Protein 4EQF (pdb70)

GO terms:
  GO:0005515 protein binding (F, IPI)
  GO:0005737 cytoplasm (C, IDA)
  GO:0030425 dendrite (C, IDA)
  GO:0042391 regulation of membrane potential (P, IDA)
  GO:0045185 maintenance of protein location (P, IDA)
  GO:0042391 regulation of membrane potential (P, IGI)

Nearest PDB structures (foldseek):
  4eqf-assembly1_A  TM=1.004E+00  e=1.499E-34  Mus musculus
  1fch-assembly2_B  TM=9.700E-01  e=3.484E-22  Homo sapiens
  3r9a-assembly1_D  TM=9.536E-01  e=4.455E-22  Homo sapiens
  4kyo-assembly1_B  TM=9.656E-01  e=7.906E-22  Homo sapiens
  4kyo-assembly1_D  TM=9.684E-01  e=1.241E-21  Homo sapiens

InterPro domains:
  IPR011990 Tetratricopeptide-like helical domain superfamily [G3DSA:1.25.40.10] (255-567)
  IPR011990 Tetratricopeptide-like helical domain superfamily [SSF48452] (251-565)
  IPR019734 Tetratricopeptide repeat [PF13181] (301-334)
  IPR019734 Tetratricopeptide repeat [PF13181] (484-515)
  IPR019734 Tetratricopeptide repeat [PS50005] (301-334)
  IPR019734 Tetratricopeptide repeat [PS50005] (415-448)
  IPR019734 Tetratricopeptide repeat [PS50005] (449-482)
  IPR019734 Tetratricopeptide repeat [SM00028] (301-334)
  IPR019734 Tetratricopeptide repeat [SM00028] (335-368)
  IPR019734 Tetratricopeptide repeat [SM00028] (415-448)
  IPR019734 Tetratricopeptide repeat [SM00028] (449-482)
  IPR019734 Tetratricopeptide repeat [SM00028] (483-516)
  IPR024111 PEX5/PEX5L [PTHR10130] (7-563)

CATH classification: 1.25.40.10

Foldseek 3Di:
DADADPPLVCLVPVVLQVVLVVVVQVQQLVSSLSSLSSVCNVPVLDLVSLLVNLQSCVLLVNLVNSQVSLVVSCVNVVLDQSSLLSNLVSCVVVPNQVNSLVSLVVSLCSDPLNVVAVDCSLVVSLVRLVVSQVVPPPDGDLSSLRSNLSSCVSVPNLVSSLVSLVNSCVVVVQPLVSLQVNLLSCVVVVNQVSSLVSLVSSCVRNVSGLSSLQSNLSSCVSVLNQVSSLLSLLVNVVSSVCDCVSLVSNLVSCVSVVPVVVNVCSVVPPRVPVCDPPVHD/DDDDDD

Sequence (287 aa):
GYYFHTENPFKDWPGAFEEGLKRLKEGDLPVTILFMEAAILQDPGDAEAWQFLGITQAENENEQAAIVALQRCLELQPNNLKALMALAVSYTNTSHQQDACEALKNWIKQNPKYKYLDSSVLEGVKELYLEAAHQNGDMIDPDLQTGLGVLFHLSGEFNRAIDAFNAALTVRPEDYSLWNRLGATLANGDRSEEAVEAYTRALEIQPGFIRSRYNLGISCINLGAYREAVSNFLTALSLQRKSGNIWAALRIALSLMDQPELFQAANLGDLDVLLRAFNLDRLSSNL

Radius of gyration: 19.17 Å; Cα contacts (8 Å, |Δi|>4): 438; chains: 2; bounding box: 57×48×38 Å

Structure (mmCIF, N/CA/C/O backbone):
data_4EQF
#
_entry.id   4EQF
#
_cell.length_a   72.320
_cell.length_b   72.320
_cell.length_c   146.740
_cell.angle_alpha   90.00
_cell.angle_beta   90.00
_cell.angle_gamma   90.00
#
_symmetry.space_group_name_H-M   'P 41 21 2'
#
loop_
_entity.id
_entity.type
_entity.pdbx_description
1 polymer 'PEX5-related protein'
2 polymer 'Potassium/sodium hyperpolarization-activated cyclic nucleotide-gated channel 2'
#
loop_
_atom_site.group_PDB
_atom_site.id
_atom_site.type_symbol
_atom_site.label_atom_id
_atom_site.label_alt_id
_atom_site.label_comp_id
_atom_site.label_asym_id
_atom_site.label_entity_id
_atom_site.label_seq_id
_atom_site.pdbx_PDB_ins_code
_atom_site.Cartn_x
_atom_site.Cartn_y
_atom_site.Cartn_z
_atom_site.occupancy
_atom_site.B_iso_or_equiv
_atom_site.auth_seq_id
_atom_site.auth_comp_id
_atom_site.auth_asym_id
_atom_site.auth_atom_id
_atom_site.pdbx_PDB_model_num
ATOM 1 N N . GLY A 1 53 ? -20.812 33.999 -8.066 1.00 143.68 7 GLY A N 1
ATOM 2 C CA . GLY A 1 53 ? -20.465 35.125 -7.215 1.00 142.49 7 GLY A CA 1
ATOM 3 C C . GLY A 1 53 ? -21.149 35.031 -5.864 1.00 140.84 7 GLY A C 1
ATOM 4 O O . GLY A 1 53 ? -22.288 34.563 -5.776 1.00 141.64 7 GLY A O 1
ATOM 5 N N . TYR A 1 54 ? -20.462 35.474 -4.812 1.00 138.23 8 TYR A N 1
ATOM 6 C CA . TYR A 1 54 ? -20.992 35.363 -3.450 1.00 136.03 8 TYR A CA 1
ATOM 7 C C . TYR A 1 54 ? -21.777 36.602 -3.032 1.00 136.18 8 TYR A C 1
ATOM 8 O O . TYR A 1 54 ? -21.330 37.728 -3.248 1.00 135.48 8 TYR A O 1
ATOM 17 N N . TYR A 1 55 ? -22.941 36.380 -2.423 1.00 136.83 9 TYR A N 1
ATOM 18 C CA . TYR A 1 55 ? -23.747 37.461 -1.872 1.00 137.94 9 TYR A CA 1
ATOM 19 C C . TYR A 1 55 ? -23.295 37.731 -0.444 1.00 133.62 9 TYR A C 1
ATOM 20 O O . TYR A 1 55 ? -23.459 36.892 0.440 1.00 132.18 9 TYR A O 1
ATOM 29 N N . PHE A 1 56 ? -22.748 38.916 -0.217 1.00 133.37 10 PHE A N 1
ATOM 30 C CA . PHE A 1 56 ? -22.258 39.293 1.100 1.00 133.31 10 PHE A CA 1
ATOM 31 C C . PHE A 1 56 ? -23.314 40.053 1.869 1.00 133.97 10 PHE A C 1
ATOM 32 O O . PHE A 1 56 ? -24.060 40.836 1.288 1.00 138.51 10 PHE A O 1
ATOM 40 N N . HIS A 1 57 ? -23.376 39.843 3.177 1.00 130.90 11 HIS A N 1
ATOM 41 C CA . HIS A 1 57 ? -24.250 40.671 3.986 1.00 131.05 11 HIS A CA 1
ATOM 42 C C . HIS A 1 57 ? -23.777 42.104 3.835 1.00 132.98 11 HIS A C 1
ATOM 43 O O . HIS A 1 57 ? -22.626 42.422 4.115 1.00 132.97 11 HIS A O 1
ATOM 50 N N . THR A 1 58 ? -24.672 42.970 3.385 1.00 135.85 12 THR A N 1
ATOM 51 C CA . THR A 1 58 ? -24.300 44.343 3.105 1.00 138.52 12 THR A CA 1
ATOM 52 C C . THR A 1 58 ? -24.347 45.142 4.400 1.00 137.37 12 THR A C 1
ATOM 53 O O . THR A 1 58 ? -25.203 44.901 5.253 1.00 136.95 12 THR A O 1
ATOM 57 N N . GLU A 1 59 ? -23.413 46.076 4.554 1.00 135.79 13 GLU A N 1
ATOM 58 C CA . GLU A 1 59 ? -23.236 46.759 5.831 1.00 132.54 13 GLU A CA 1
ATOM 59 C C . GLU A 1 59 ? -22.975 45.737 6.954 1.00 125.10 13 GLU A C 1
ATOM 60 O O . GLU A 1 59 ? -23.836 45.486 7.802 1.00 125.00 13 GLU A O 1
ATOM 66 N N . ASN A 1 60 ? -21.791 45.132 6.934 1.00 116.30 14 ASN A N 1
ATOM 67 C CA . ASN A 1 60 ? -21.405 44.169 7.953 1.00 110.26 14 ASN A CA 1
ATOM 68 C C . ASN A 1 60 ? -20.897 44.877 9.206 1.00 109.29 14 ASN A C 1
ATOM 69 O O . ASN A 1 60 ? -19.854 45.530 9.169 1.00 108.42 14 ASN A O 1
ATOM 74 N N . PRO A 1 61 ? -21.630 44.737 10.326 1.00 107.69 15 PRO A N 1
ATOM 75 C CA . PRO A 1 61 ? -21.340 45.476 11.563 1.00 104.77 15 PRO A CA 1
ATOM 76 C C . PRO A 1 61 ? -19.917 45.224 12.025 1.00 101.12 15 PRO A C 1
ATOM 77 O O . PRO A 1 61 ? -19.310 46.059 12.694 1.00 102.94 15 PRO A O 1
ATOM 81 N N . PHE A 1 62 ? -19.414 44.046 11.683 1.00 97.19 16 PHE A N 1
ATOM 82 C CA . PHE A 1 62 ? -18.108 43.576 12.119 1.00 98.84 16 PHE A CA 1
ATOM 83 C C . PHE A 1 62 ? -17.000 43.787 11.103 1.00 101.03 16 PHE A C 1
ATOM 84 O O . PHE A 1 62 ? -15.897 43.258 11.265 1.00 98.42 16 PHE A O 1
ATOM 92 N N . LYS A 1 63 ? -17.310 44.508 10.030 1.00 104.68 17 LYS A N 1
ATOM 93 C CA . LYS A 1 63 ? -16.332 44.749 8.967 1.00 106.32 17 LYS A CA 1
ATOM 94 C C . LYS A 1 63 ? -14.982 45.295 9.450 1.00 105.97 17 LYS A C 1
ATOM 95 O O . LYS A 1 63 ? -13.935 44.982 8.875 1.00 106.00 17 LYS A O 1
ATOM 101 N N . ASP A 1 64 ? -15.007 46.138 10.476 1.00 105.24 18 ASP A N 1
ATOM 102 C CA . ASP A 1 64 ? -13.769 46.693 11.019 1.00 103.79 18 ASP A CA 1
ATOM 103 C C . ASP A 1 64 ? -13.281 46.015 12.294 1.00 107.00 18 ASP A C 1
ATOM 104 O O . ASP A 1 64 ? -12.257 46.395 12.861 1.00 110.44 18 ASP A O 1
ATOM 109 N N . TRP A 1 65 ? -14.017 45.004 12.737 1.00 105.76 19 TRP A N 1
ATOM 110 C CA . TRP A 1 65 ? -13.634 44.250 13.921 1.00 102.00 19 TRP A CA 1
ATOM 111 C C . TRP A 1 65 ? -12.255 43.663 13.688 1.00 102.34 19 TRP A C 1
ATOM 112 O O . TRP A 1 65 ? -12.037 42.943 12.718 1.00 101.96 19 TRP A O 1
ATOM 123 N N . PRO A 1 66 ? -11.306 44.005 14.563 1.00 103.82 20 PRO A N 1
ATOM 124 C CA . PRO A 1 66 ? -9.907 43.621 14.346 1.00 106.12 20 PRO A CA 1
ATOM 125 C C . PRO A 1 66 ? -9.642 42.102 14.287 1.00 105.65 20 PRO A C 1
ATOM 126 O O . PRO A 1 66 ? -8.996 41.637 13.345 1.00 106.52 20 PRO A O 1
ATOM 130 N N . GLY A 1 67 ? -10.149 41.340 15.249 1.00 103.19 21 GLY A N 1
ATOM 131 C CA . GLY A 1 67 ? -9.791 39.936 15.339 1.00 104.69 21 GLY A CA 1
ATOM 132 C C . GLY A 1 67 ? -10.705 39.042 14.527 1.00 105.10 21 GLY A C 1
ATOM 133 O O . GLY A 1 67 ? -10.819 37.850 14.801 1.00 104.75 21 GLY A O 1
ATOM 134 N N . ALA A 1 68 ? -11.336 39.615 13.507 1.00 105.37 22 ALA A N 1
ATOM 135 C CA . ALA A 1 68 ? -12.574 39.063 12.969 1.00 102.86 22 ALA A CA 1
ATOM 136 C C . ALA A 1 68 ? -12.521 37.550 12.781 1.00 107.74 22 ALA A C 1
ATOM 137 O O . ALA A 1 68 ? -13.400 36.838 13.264 1.00 111.45 22 ALA A O 1
ATOM 139 N N . PHE A 1 69 ? -11.497 37.046 12.106 1.00 105.58 23 PHE A N 1
ATOM 140 C CA . PHE A 1 69 ? -11.410 35.609 11.905 1.00 103.15 23 PHE A CA 1
ATOM 141 C C . PHE A 1 69 ? -11.380 34.875 13.259 1.00 104.77 23 PHE A C 1
ATOM 142 O O . PHE A 1 69 ? -12.284 34.105 13.588 1.00 107.64 23 PHE A O 1
ATOM 150 N N . GLU A 1 70 ? -10.376 35.164 14.072 1.00 105.44 24 GLU A N 1
ATOM 151 C CA . GLU A 1 70 ? -10.267 34.547 15.384 1.00 108.67 24 GLU A CA 1
ATOM 152 C C . GLU A 1 70 ? -11.610 34.600 16.137 1.00 104.97 24 GLU A C 1
ATOM 153 O O . GLU A 1 70 ? -12.089 33.595 16.702 1.00 106.21 24 GLU A O 1
ATOM 159 N N . GLU A 1 71 ? -12.233 35.772 16.134 1.00 101.42 25 GLU A N 1
ATOM 160 C CA . GLU A 1 71 ? -13.461 35.959 16.894 1.00 100.36 25 GLU A CA 1
ATOM 161 C C . GLU A 1 71 ? -14.569 35.045 16.361 1.00 100.14 25 GLU A C 1
ATOM 162 O O . GLU A 1 71 ? -15.300 34.412 17.125 1.00 99.94 25 GLU A O 1
ATOM 168 N N . GLY A 1 72 ? -14.677 34.975 15.040 1.00 98.52 26 GLY A N 1
ATOM 169 C CA . GLY A 1 72 ? -15.630 34.095 14.402 1.00 97.54 26 GLY A CA 1
ATOM 170 C C . GLY A 1 72 ? -15.417 32.685 14.898 1.00 100.24 26 GLY A C 1
ATOM 171 O O . GLY A 1 72 ? -16.373 31.973 15.165 1.00 104.08 26 GLY A O 1
ATOM 172 N N . LEU A 1 73 ? -14.160 32.272 15.023 1.00 98.14 27 LEU A N 1
ATOM 173 C CA . LEU A 1 73 ? -13.868 30.940 15.561 1.00 97.18 27 LEU A CA 1
ATOM 174 C C . LEU A 1 73 ? -14.425 30.769 16.963 1.00 97.31 27 LEU A C 1
ATOM 175 O O . LEU A 1 73 ? -14.986 29.727 17.302 1.00 93.00 27 LEU A O 1
ATOM 180 N N . LYS A 1 74 ? -14.234 31.787 17.793 1.00 101.80 28 LYS A N 1
ATOM 181 C CA . LYS A 1 74 ? -14.813 31.739 19.132 1.00 105.16 28 LYS A CA 1
ATOM 182 C C . LYS A 1 74 ? -16.326 31.537 19.085 1.00 100.63 28 LYS A C 1
ATOM 183 O O . LYS A 1 74 ? -16.885 30.708 19.808 1.00 99.79 28 LYS A O 1
ATOM 189 N N . ARG A 1 75 ? -16.986 32.335 18.257 1.00 98.20 29 ARG A N 1
ATOM 190 C CA . ARG A 1 75 ? -18.433 32.362 18.252 1.00 100.55 29 ARG A CA 1
ATOM 191 C C . ARG A 1 75 ? -18.866 31.003 17.797 1.00 99.11 29 ARG A C 1
ATOM 192 O O . ARG A 1 75 ? -19.737 30.370 18.391 1.00 102.10 29 ARG A O 1
ATOM 200 N N . LEU A 1 76 ? -18.229 30.553 16.729 1.00 95.23 30 LEU A N 1
ATOM 201 C CA . LEU A 1 76 ? -18.523 29.259 16.150 1.00 92.99 30 LEU A CA 1
ATOM 202 C C . LEU A 1 76 ? -18.472 28.197 17.236 1.00 96.15 30 LEU A C 1
ATOM 203 O O . LEU A 1 76 ? -19.468 27.526 17.482 1.00 97.28 30 LEU A O 1
ATOM 208 N N . LYS A 1 77 ? -17.330 28.094 17.917 1.00 98.77 31 LYS A N 1
ATOM 209 C CA . LYS A 1 77 ? -17.172 27.176 19.039 1.00 99.88 31 LYS A CA 1
ATOM 210 C C . LYS A 1 77 ? -18.310 27.310 20.048 1.00 105.85 31 LYS A C 1
ATOM 211 O O . LYS A 1 77 ? -18.731 26.324 20.659 1.00 108.12 31 LYS A O 1
ATOM 217 N N . GLU A 1 78 ? -18.810 28.527 20.227 1.00 109.22 32 GLU A N 1
ATOM 218 C CA . GLU A 1 78 ? -19.879 28.747 21.195 1.00 114.01 32 GLU A CA 1
ATOM 219 C C . GLU A 1 78 ? -21.269 28.545 20.579 1.00 112.72 32 GLU A C 1
ATOM 220 O O . GLU A 1 78 ? -22.287 28.684 21.249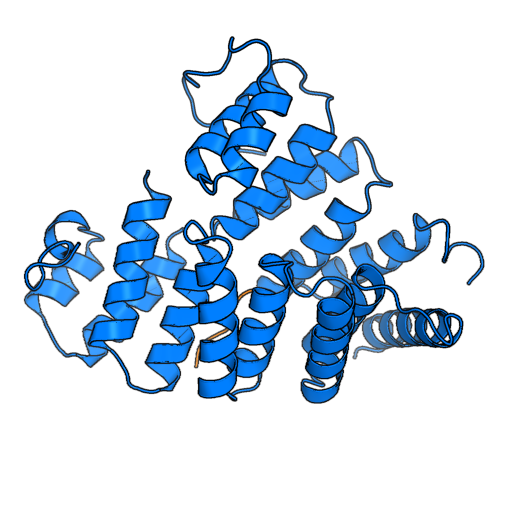 1.00 114.97 32 GLU A O 1
ATOM 226 N N . GLY A 1 79 ? -21.310 28.213 19.298 1.00 109.85 33 GLY A N 1
ATOM 227 C CA . GLY A 1 79 ? -22.540 27.720 18.714 1.00 112.13 33 GLY A CA 1
ATOM 228 C C . GLY A 1 79 ? -23.439 28.733 18.046 1.00 116.46 33 GLY A C 1
ATOM 229 O O . GLY A 1 79 ? -24.573 28.409 17.701 1.00 120.25 33 GLY A O 1
ATOM 230 N N . ASP A 1 80 ? -22.946 29.951 17.842 1.00 116.48 34 ASP A N 1
ATOM 231 C CA . ASP A 1 80 ? -23.720 30.930 17.094 1.00 112.94 34 ASP A CA 1
ATOM 232 C C . ASP A 1 80 ? -23.197 30.970 15.673 1.00 106.24 34 ASP A C 1
ATOM 233 O O . ASP A 1 80 ? -22.135 31.516 15.397 1.00 105.51 34 ASP A O 1
ATOM 238 N N . LEU A 1 81 ? -23.968 30.375 14.778 1.00 85.63 35 LEU A N 1
ATOM 239 C CA . LEU A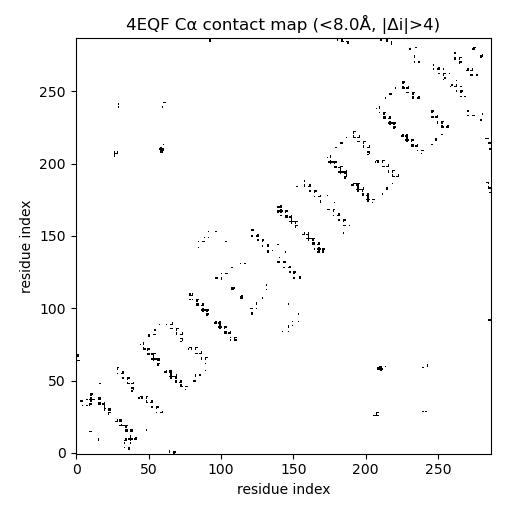 1 81 ? -23.641 30.330 13.361 1.00 88.16 35 LEU A CA 1
ATOM 240 C C . LEU A 1 81 ? -23.810 31.627 12.571 1.00 90.60 35 LEU A C 1
ATOM 241 O O . LEU A 1 81 ? -22.988 31.952 11.730 1.00 92.52 35 LEU A O 1
ATOM 246 N N . PRO A 1 82 ? -24.910 32.345 12.793 1.00 93.61 36 PRO A N 1
ATOM 247 C CA . PRO A 1 82 ? -25.120 33.588 12.039 1.00 97.00 36 PRO A CA 1
ATOM 248 C C . PRO A 1 82 ? -24.014 34.601 12.291 1.00 98.39 36 PRO A C 1
ATOM 249 O O . PRO A 1 82 ? -23.449 35.166 11.353 1.00 101.80 36 PRO A O 1
ATOM 253 N N . VAL A 1 83 ? -23.692 34.804 13.561 1.00 94.64 37 VAL A N 1
ATOM 254 C CA . VAL A 1 83 ? -22.643 35.729 13.924 1.00 94.22 37 VAL A CA 1
ATOM 255 C C . VAL A 1 83 ? -21.322 35.182 13.425 1.00 94.32 37 VAL A C 1
ATOM 256 O O . VAL A 1 83 ? -20.456 35.929 12.971 1.00 98.16 37 VAL A O 1
ATOM 260 N N . THR A 1 84 ? -21.161 33.870 13.508 1.00 89.05 38 THR A N 1
ATOM 261 C CA . THR A 1 84 ? -19.948 33.264 13.002 1.00 89.85 38 THR A CA 1
ATOM 262 C C . THR A 1 84 ? -19.752 33.675 11.550 1.00 88.24 38 THR A C 1
ATOM 263 O O . THR A 1 84 ? -18.663 34.073 11.145 1.00 92.32 38 THR A O 1
ATOM 267 N N . ILE A 1 85 ? -20.824 33.595 10.775 1.00 82.09 39 ILE A N 1
ATOM 268 C CA . ILE A 1 85 ? -20.782 33.930 9.357 1.00 81.07 39 ILE A CA 1
ATOM 269 C C . ILE A 1 85 ? -20.482 35.409 9.157 1.00 83.47 39 ILE A C 1
ATOM 270 O O . ILE A 1 85 ? -19.752 35.801 8.252 1.00 82.85 39 ILE A O 1
ATOM 275 N N . LEU A 1 86 ? -21.053 36.239 10.010 1.00 85.81 40 LEU A N 1
ATOM 276 C CA . LEU A 1 86 ? -20.790 37.656 9.902 1.00 91.02 40 LEU A CA 1
ATOM 277 C C . LEU A 1 86 ? -19.309 37.932 10.100 1.00 94.46 40 LEU A C 1
ATOM 278 O O . LEU A 1 86 ? -18.706 38.699 9.353 1.00 97.74 40 LEU A O 1
ATOM 283 N N . PHE A 1 87 ? -18.720 37.278 11.095 1.00 93.46 41 PHE A N 1
ATOM 284 C CA . PHE A 1 87 ? -17.309 37.467 11.397 1.00 92.62 41 PHE A CA 1
ATOM 285 C C . PHE A 1 87 ? -16.435 36.888 10.301 1.00 85.27 41 PHE A C 1
ATOM 286 O O . PHE A 1 87 ? -15.358 37.398 10.013 1.00 82.99 41 PHE A O 1
ATOM 294 N N . MET A 1 88 ? -16.900 35.817 9.681 1.00 83.10 42 MET A N 1
ATOM 295 C CA . MET A 1 88 ? -16.131 35.208 8.611 1.00 85.96 42 MET A CA 1
ATOM 296 C C . MET A 1 88 ? -16.117 36.131 7.413 1.00 92.95 42 MET A C 1
ATOM 297 O O . MET A 1 88 ? -15.065 36.473 6.881 1.00 96.87 42 MET A O 1
ATOM 302 N N . GLU A 1 89 ? -17.301 36.556 7.011 1.00 93.33 43 GLU A N 1
ATOM 303 C CA . GLU A 1 89 ? -17.431 37.478 5.914 1.00 93.51 43 GLU A CA 1
ATOM 304 C C . GLU A 1 89 ? -16.576 38.708 6.177 1.00 92.58 43 GLU A C 1
ATOM 305 O O . GLU A 1 89 ? -15.798 39.124 5.318 1.00 94.25 43 GLU A O 1
ATOM 311 N N . ALA A 1 90 ? -16.692 39.277 7.371 1.00 92.54 44 ALA A N 1
ATOM 312 C CA . ALA A 1 90 ? -15.859 40.428 7.717 1.00 98.27 44 ALA A CA 1
ATOM 313 C C . ALA A 1 90 ? -14.391 40.077 7.492 1.00 100.94 44 ALA A C 1
ATOM 314 O O . ALA A 1 90 ? -13.650 40.838 6.878 1.00 104.16 44 ALA A O 1
ATOM 316 N N . ALA A 1 91 ? -13.982 38.909 7.974 1.00 96.50 45 ALA A N 1
ATOM 317 C CA . ALA A 1 91 ? -12.627 38.428 7.751 1.00 93.71 45 ALA A CA 1
ATOM 318 C C . ALA A 1 91 ? -12.240 38.565 6.287 1.00 91.87 45 ALA A C 1
ATOM 319 O O . ALA A 1 91 ? -11.331 39.310 5.941 1.00 89.02 45 ALA A O 1
ATOM 321 N N . ILE A 1 92 ? -12.950 37.834 5.433 1.00 94.52 46 ILE A N 1
ATOM 322 C CA . ILE A 1 92 ? -12.711 37.863 3.991 1.00 99.28 46 ILE A CA 1
ATOM 323 C C . ILE A 1 92 ? -12.578 39.292 3.487 1.00 106.41 46 ILE A C 1
ATOM 324 O O . ILE A 1 92 ? -11.754 39.588 2.627 1.00 111.42 46 ILE A O 1
ATOM 329 N N . LEU A 1 93 ? -13.401 40.181 4.021 1.00 106.27 47 LEU A N 1
ATOM 330 C CA . LEU A 1 93 ? -13.296 41.578 3.645 1.00 111.87 47 LEU A CA 1
ATOM 331 C C . LEU A 1 93 ? -11.919 42.127 4.002 1.00 120.00 47 LEU A C 1
ATOM 332 O O . LEU A 1 93 ? -11.177 42.590 3.136 1.00 125.28 47 LEU A O 1
ATOM 337 N N . GLN A 1 94 ? -11.576 42.053 5.281 1.00 120.98 48 GLN A N 1
ATOM 338 C CA . GLN A 1 94 ? -10.288 42.535 5.751 1.00 123.67 48 GLN A CA 1
ATOM 339 C C . GLN A 1 94 ? -9.165 41.903 4.941 1.00 124.43 48 GLN A C 1
ATOM 340 O O . GLN A 1 94 ? -8.202 42.566 4.574 1.00 130.38 48 GLN A O 1
ATOM 346 N N . ASP A 1 95 ? -9.293 40.620 4.650 1.00 122.25 49 ASP A N 1
ATOM 347 C CA . ASP A 1 95 ? -8.290 39.949 3.841 1.00 127.21 49 ASP A CA 1
ATOM 348 C C . ASP A 1 95 ? -8.970 39.078 2.806 1.00 123.52 49 ASP A C 1
ATOM 349 O O . ASP A 1 95 ? -9.198 37.890 3.037 1.00 120.01 49 ASP A O 1
ATOM 354 N N . PRO A 1 96 ? -9.308 39.677 1.660 1.00 123.73 50 PRO A N 1
ATOM 355 C CA . PRO A 1 96 ? -9.985 38.967 0.574 1.00 123.38 50 PRO A CA 1
ATOM 356 C C . PRO A 1 96 ? -9.305 37.640 0.268 1.00 124.82 50 PRO A C 1
ATOM 357 O O . PRO A 1 96 ? -9.973 36.621 0.089 1.00 121.35 50 PRO A O 1
ATOM 361 N N . GLY A 1 97 ? -7.978 37.657 0.240 1.00 129.51 51 GLY A N 1
ATOM 362 C CA . GLY A 1 97 ? -7.212 36.495 -0.153 1.00 130.56 51 GLY A CA 1
ATOM 363 C C . GLY A 1 97 ? -6.994 35.472 0.940 1.00 126.92 51 GLY A C 1
ATOM 364 O O . GLY A 1 97 ? -6.318 34.472 0.719 1.00 126.28 51 GLY A O 1
ATOM 365 N N . ASP A 1 98 ? -7.562 35.701 2.118 1.00 126.12 52 ASP A N 1
ATOM 366 C CA . ASP A 1 98 ? -7.375 34.752 3.206 1.00 127.56 52 ASP A CA 1
ATOM 367 C C . ASP A 1 98 ? -8.305 33.556 3.022 1.00 123.68 52 ASP A C 1
ATOM 368 O O . ASP A 1 98 ? -9.523 33.691 3.110 1.00 122.70 52 ASP A O 1
ATOM 373 N N . ALA A 1 99 ? -7.721 32.378 2.811 1.00 121.56 53 ALA A N 1
ATOM 374 C CA . ALA A 1 99 ? -8.488 31.200 2.399 1.00 116.85 53 ALA A CA 1
ATOM 375 C C . ALA A 1 99 ? -9.189 30.488 3.547 1.00 112.71 53 ALA A C 1
ATOM 376 O O . ALA A 1 99 ? -10.263 29.933 3.377 1.00 111.58 53 ALA A O 1
ATOM 378 N N . GLU A 1 100 ? -8.571 30.474 4.714 1.00 112.43 54 GLU A N 1
ATOM 379 C CA . GLU A 1 100 ? -9.181 29.789 5.831 1.00 109.85 54 GLU A CA 1
ATOM 380 C C . GLU A 1 100 ? -10.542 30.405 6.106 1.00 109.76 54 GLU A C 1
ATOM 381 O O . GLU A 1 100 ? -11.526 29.702 6.348 1.00 109.71 54 GLU A O 1
ATOM 387 N N . ALA A 1 101 ? -10.596 31.728 6.059 1.00 110.14 55 ALA A N 1
ATOM 388 C CA . ALA A 1 101 ? -11.855 32.431 6.235 1.00 107.21 55 ALA A CA 1
ATOM 389 C C . ALA A 1 101 ? -12.899 31.843 5.298 1.00 104.41 55 ALA A C 1
ATOM 390 O O . ALA A 1 101 ? -14.036 31.614 5.689 1.00 105.52 55 ALA A O 1
ATOM 392 N N . TRP A 1 102 ? -12.502 31.588 4.060 1.00 102.04 56 TRP A N 1
ATOM 393 C CA . TRP A 1 102 ? -13.424 31.070 3.060 1.00 100.47 56 TRP A CA 1
ATOM 394 C C . TRP A 1 102 ? -13.850 29.643 3.350 1.00 96.23 56 TRP A C 1
ATOM 395 O O . TRP A 1 102 ? -14.996 29.275 3.150 1.00 95.41 56 TRP A O 1
ATOM 406 N N . GLN A 1 103 ? -12.902 28.838 3.797 1.00 95.77 57 GLN A N 1
ATOM 407 C CA . GLN A 1 103 ? -13.154 27.471 4.197 1.00 94.33 57 GLN A CA 1
ATOM 408 C C . GLN A 1 103 ? -14.226 27.426 5.269 1.00 90.08 57 GLN A C 1
ATOM 409 O O . GLN A 1 103 ? -15.294 26.847 5.079 1.00 87.17 57 GLN A O 1
ATOM 415 N N . PHE A 1 104 ? -13.927 28.037 6.408 1.00 92.56 58 PHE A N 1
ATOM 416 C CA . PHE A 1 104 ? -14.856 28.051 7.530 1.00 94.51 58 PHE A CA 1
ATOM 417 C C . PHE A 1 104 ? -16.175 28.702 7.180 1.00 94.07 58 PHE A C 1
ATOM 418 O O . PHE A 1 104 ? -17.234 28.323 7.691 1.00 93.45 58 PHE A O 1
ATOM 426 N N . LEU A 1 105 ? -16.109 29.715 6.335 1.00 90.86 59 LEU A N 1
ATOM 427 C CA . LEU A 1 105 ? -17.326 30.353 5.913 1.00 88.27 59 LEU A CA 1
ATOM 428 C C . LEU A 1 105 ? -18.183 29.313 5.195 1.00 91.45 59 LEU A C 1
ATOM 429 O O . LEU A 1 105 ? -19.281 28.991 5.641 1.00 93.68 59 LEU A O 1
ATOM 434 N N . GLY A 1 106 ? -17.659 28.747 4.116 1.00 89.87 60 GLY A N 1
ATOM 435 C CA . GLY A 1 106 ? -18.426 27.795 3.347 1.00 89.80 60 GLY A CA 1
ATOM 436 C C . GLY A 1 106 ? -19.012 26.758 4.277 1.00 92.59 60 GLY A C 1
ATOM 437 O O . GLY A 1 106 ? -20.219 26.530 4.285 1.00 95.34 60 GLY A O 1
ATOM 438 N N . ILE A 1 107 ? -18.159 26.153 5.096 1.00 94.01 61 ILE A N 1
ATOM 439 C CA . ILE A 1 107 ? -18.578 25.055 5.971 1.00 91.78 61 ILE A CA 1
ATOM 440 C C . ILE A 1 107 ? -19.724 25.461 6.886 1.00 89.82 61 ILE A C 1
ATOM 441 O O . ILE A 1 107 ? -20.749 24.789 6.968 1.00 89.35 61 ILE A O 1
ATOM 446 N N . THR A 1 108 ? -19.521 26.574 7.573 1.00 87.46 62 THR A N 1
ATOM 447 C CA . THR A 1 108 ? -20.497 27.136 8.471 1.00 86.37 62 THR A CA 1
ATOM 448 C C . THR A 1 108 ? -21.805 27.354 7.749 1.00 84.04 62 THR A C 1
ATOM 449 O O . THR A 1 108 ? -22.874 27.155 8.307 1.00 84.14 62 THR A O 1
ATOM 453 N N . GLN A 1 109 ? -21.705 27.781 6.500 1.00 82.76 63 GLN A N 1
ATOM 454 C CA . GLN A 1 109 ? -22.867 28.074 5.687 1.00 84.07 63 GLN A CA 1
ATOM 455 C C . GLN A 1 109 ? -23.655 26.813 5.442 1.00 82.56 63 GLN A C 1
ATOM 456 O O . GLN A 1 109 ? -24.878 26.800 5.530 1.00 83.72 63 GLN A O 1
ATOM 462 N N . ALA A 1 110 ? -22.927 25.752 5.126 1.00 84.27 64 ALA A N 1
ATOM 463 C CA . ALA A 1 110 ? -23.493 24.413 5.013 1.00 85.55 64 ALA A CA 1
ATOM 464 C C . ALA A 1 110 ? -24.196 24.000 6.307 1.00 82.57 64 ALA A C 1
ATOM 465 O O . ALA A 1 110 ? -25.307 23.474 6.272 1.00 81.97 64 ALA A O 1
ATOM 467 N N . GLU A 1 111 ? -23.553 24.239 7.446 1.00 80.31 65 GLU A N 1
ATOM 468 C CA . GLU A 1 111 ? -24.177 23.976 8.740 1.00 84.26 65 GLU A CA 1
ATOM 469 C C . GLU A 1 111 ? -25.351 24.926 9.004 1.00 87.74 65 GLU A C 1
ATOM 470 O O . GLU A 1 111 ? -26.130 24.734 9.939 1.00 91.34 65 GLU A O 1
ATOM 476 N N . ASN A 1 112 ? -25.466 25.957 8.176 1.00 84.97 66 ASN A N 1
ATOM 477 C CA . ASN A 1 112 ? -26.509 26.949 8.317 1.00 81.85 66 ASN A CA 1
ATOM 478 C C . ASN A 1 112 ? -27.697 26.546 7.457 1.00 82.70 66 ASN A C 1
ATOM 479 O O . ASN A 1 112 ? -28.695 27.255 7.371 1.00 85.19 66 ASN A O 1
ATOM 484 N N . GLU A 1 113 ? -27.580 25.386 6.824 1.00 83.14 67 GLU A N 1
ATOM 485 C CA . GLU A 1 113 ? -28.637 24.845 5.976 1.00 84.59 67 GLU A CA 1
ATOM 486 C C . GLU A 1 113 ? -28.818 25.789 4.812 1.00 87.08 67 GLU A C 1
ATOM 487 O O . GLU A 1 113 ? -29.872 25.854 4.186 1.00 89.78 67 GLU A O 1
ATOM 493 N N . ASN A 1 114 ? -27.764 26.536 4.531 1.00 88.48 68 ASN A N 1
ATOM 494 C CA . ASN A 1 114 ? -27.683 27.212 3.259 1.00 93.91 68 ASN A CA 1
ATOM 495 C C . ASN A 1 114 ? -26.551 26.583 2.473 1.00 94.02 68 ASN A C 1
ATOM 496 O O . ASN A 1 114 ? -25.391 26.924 2.676 1.00 95.73 68 ASN A O 1
ATOM 501 N N . GLU A 1 115 ? -26.902 25.712 1.529 1.00 92.70 69 GLU A N 1
ATOM 502 C CA . GLU A 1 115 ? -25.910 24.980 0.756 1.00 94.12 69 GLU A CA 1
ATOM 503 C C . GLU A 1 115 ? -25.411 25.804 -0.407 1.00 98.89 69 GLU A C 1
ATOM 504 O O . GLU A 1 115 ? -24.227 25.788 -0.745 1.00 102.56 69 GLU A O 1
ATOM 510 N N . GLN A 1 116 ? -26.334 26.517 -1.031 1.00 102.26 70 GLN A N 1
ATOM 511 C CA . GLN A 1 116 ? -26.011 27.268 -2.227 1.00 107.12 70 GLN A CA 1
ATOM 512 C C . GLN A 1 116 ? -24.762 28.115 -2.024 1.00 103.11 70 GLN A C 1
ATOM 513 O O . GLN A 1 116 ? -23.870 28.129 -2.873 1.00 104.29 70 GLN A O 1
ATOM 519 N N . ALA A 1 117 ? -24.698 28.806 -0.890 1.00 98.79 71 ALA A N 1
ATOM 520 C CA . ALA A 1 117 ? -23.546 29.633 -0.557 1.00 96.13 71 ALA A CA 1
ATOM 521 C C . ALA A 1 117 ? -22.367 28.744 -0.206 1.00 93.86 71 ALA A C 1
ATOM 522 O O . ALA A 1 117 ? -21.246 28.957 -0.676 1.00 95.79 71 ALA A O 1
ATOM 524 N N . ALA A 1 118 ? -22.632 27.728 0.603 1.00 89.30 72 ALA A N 1
ATOM 525 C CA . ALA A 1 118 ? -21.579 26.843 1.052 1.00 87.98 72 ALA A CA 1
ATOM 526 C C . ALA A 1 118 ? -20.713 26.469 -0.151 1.00 93.51 72 ALA A C 1
ATOM 527 O O . ALA A 1 118 ? -19.477 26.460 -0.076 1.00 100.14 72 ALA A O 1
ATOM 529 N N . ILE A 1 119 ? -21.355 26.212 -1.282 1.00 89.72 73 ILE A N 1
ATOM 530 C CA . ILE A 1 119 ? -20.618 25.786 -2.466 1.00 90.63 73 ILE A CA 1
ATOM 531 C C . ILE A 1 119 ? -19.756 26.888 -3.077 1.00 95.58 73 ILE A C 1
ATOM 532 O O . ILE A 1 119 ? -18.595 26.671 -3.429 1.00 97.08 73 ILE A O 1
ATOM 537 N N . VAL A 1 120 ? -20.332 28.073 -3.203 1.00 99.64 74 VAL A N 1
ATOM 538 C CA . VAL A 1 120 ? -19.620 29.199 -3.779 1.00 107.04 74 VAL A CA 1
ATOM 539 C C . VAL A 1 120 ? -18.380 29.537 -2.951 1.00 111.01 74 VAL A C 1
ATOM 540 O O . VAL A 1 120 ? -17.283 29.689 -3.485 1.00 117.02 74 VAL A O 1
ATOM 544 N N . ALA A 1 121 ? -18.560 29.656 -1.641 1.00 106.00 75 ALA A N 1
ATOM 545 C CA . ALA A 1 121 ? -17.451 30.016 -0.772 1.00 101.95 75 ALA A CA 1
ATOM 546 C C . ALA A 1 121 ? -16.407 28.923 -0.780 1.00 99.07 75 ALA A C 1
ATOM 547 O O . ALA A 1 121 ? -15.211 29.208 -0.706 1.00 100.73 75 ALA A O 1
ATOM 549 N N . LEU A 1 122 ? -16.855 27.672 -0.861 1.00 96.33 76 LEU A N 1
ATOM 550 C CA . LEU A 1 122 ? -15.907 26.557 -0.891 1.00 96.11 76 LEU A CA 1
ATOM 551 C C . LEU A 1 122 ? -15.056 26.575 -2.144 1.00 97.14 76 LEU A C 1
ATOM 552 O O . LEU A 1 122 ? -13.831 26.579 -2.072 1.00 95.01 76 LEU A O 1
ATOM 557 N N . GLN A 1 123 ? -15.711 26.588 -3.294 1.00 99.97 77 GLN A N 1
ATOM 558 C CA . GLN A 1 123 ? -14.998 26.714 -4.551 1.00 106.65 77 GLN A CA 1
ATOM 559 C C . GLN A 1 123 ? -14.124 27.964 -4.579 1.00 106.64 77 GLN A C 1
ATOM 560 O O . GLN A 1 123 ? -13.126 28.019 -5.296 1.00 109.80 77 GLN A O 1
ATOM 566 N N . ARG A 1 124 ? -14.506 28.973 -3.806 1.00 104.95 78 ARG A N 1
ATOM 567 C CA . ARG A 1 124 ? -13.674 30.161 -3.665 1.00 108.20 78 ARG A CA 1
ATOM 568 C C . ARG A 1 124 ? -12.365 29.821 -2.955 1.00 110.24 78 ARG A C 1
ATOM 569 O O . ARG A 1 124 ? -11.270 30.049 -3.478 1.00 113.54 78 ARG A O 1
ATOM 577 N N . CYS A 1 125 ? -12.497 29.257 -1.761 1.00 109.29 79 CYS A N 1
ATOM 578 C CA . CYS A 1 125 ? -11.361 28.770 -0.987 1.00 109.79 79 CYS A CA 1
ATOM 579 C C . CYS A 1 125 ? -10.432 27.880 -1.827 1.00 109.86 79 CYS A C 1
ATOM 580 O O . CYS A 1 125 ? -9.222 28.074 -1.848 1.00 110.31 79 CYS A O 1
ATOM 583 N N . LEU A 1 126 ? -11.001 26.906 -2.525 1.00 110.09 80 LEU A N 1
ATOM 584 C CA . LEU A 1 126 ? -10.199 26.009 -3.350 1.00 112.29 80 LEU A CA 1
ATOM 585 C C . LEU A 1 126 ? -9.565 26.760 -4.504 1.00 120.84 80 LEU A C 1
ATOM 586 O O . LEU A 1 126 ? -8.493 26.392 -4.969 1.00 127.31 80 LEU A O 1
ATOM 591 N N . GLU A 1 127 ? -10.227 27.809 -4.975 1.00 123.04 81 GLU A N 1
ATOM 592 C CA . GLU A 1 127 ? -9.627 28.640 -6.011 1.00 130.91 81 GLU A CA 1
ATOM 593 C C . GLU A 1 127 ? -8.341 29.263 -5.468 1.00 131.15 81 GLU A C 1
ATOM 594 O O . GLU A 1 127 ? -7.296 29.226 -6.117 1.00 133.96 81 GLU A O 1
ATOM 600 N N . LEU A 1 128 ? -8.425 29.819 -4.261 1.00 128.06 82 LEU A N 1
ATOM 601 C CA . LEU A 1 128 ? -7.258 30.394 -3.592 1.00 127.14 82 LEU A CA 1
ATOM 602 C C . LEU A 1 128 ? -6.251 29.329 -3.132 1.00 128.09 82 LEU A C 1
ATOM 603 O O . LEU A 1 128 ? -5.079 29.368 -3.507 1.00 132.14 82 LEU A O 1
ATOM 608 N N . GLN A 1 129 ? -6.722 28.374 -2.333 1.00 123.41 83 GLN A N 1
ATOM 609 C CA . GLN A 1 129 ? -5.868 27.342 -1.751 1.00 121.72 83 GLN A CA 1
ATOM 610 C C . GLN A 1 129 ? -6.322 25.968 -2.231 1.00 119.22 83 GLN A C 1
ATOM 611 O O . GLN A 1 129 ? -6.998 25.237 -1.506 1.00 114.88 83 GLN A O 1
ATOM 617 N N . PRO A 1 130 ? -5.949 25.617 -3.468 1.00 122.51 84 PRO A N 1
ATOM 618 C CA . PRO A 1 130 ? -6.450 24.415 -4.137 1.00 125.49 84 PRO A CA 1
ATOM 619 C C . PRO A 1 130 ? -6.227 23.148 -3.322 1.00 128.91 84 PRO A C 1
ATOM 620 O O . PRO A 1 130 ? -6.926 22.155 -3.531 1.00 129.62 84 PRO A O 1
ATOM 624 N N . ASN A 1 131 ? -5.273 23.188 -2.400 1.00 130.83 85 ASN A N 1
ATOM 625 C CA . ASN A 1 131 ? -4.928 22.007 -1.620 1.00 132.62 85 ASN A CA 1
ATOM 626 C C . ASN A 1 131 ? -5.682 21.880 -0.296 1.00 127.75 85 ASN A C 1
ATOM 627 O O . ASN A 1 131 ? -5.380 20.993 0.501 1.00 128.99 85 ASN A O 1
ATOM 632 N N . ASN A 1 132 ? -6.658 22.752 -0.059 1.00 121.69 86 ASN A N 1
ATOM 633 C CA . ASN A 1 132 ? -7.349 22.747 1.224 1.00 113.62 86 ASN A CA 1
ATOM 634 C C . ASN A 1 132 ? -8.260 21.532 1.334 1.00 108.53 86 ASN A C 1
ATOM 635 O O . ASN A 1 132 ? -9.194 21.376 0.552 1.00 105.74 86 ASN A O 1
ATOM 640 N N . LEU A 1 133 ? -7.985 20.684 2.323 1.00 107.31 87 LEU A N 1
ATOM 641 C CA . LEU A 1 133 ? -8.642 19.381 2.443 1.00 104.05 87 LEU A CA 1
ATOM 642 C C . LEU A 1 133 ? -10.022 19.456 3.066 1.00 99.74 87 LEU A C 1
ATOM 643 O O . LEU A 1 133 ? -10.959 18.830 2.587 1.00 98.49 87 LEU A O 1
ATOM 648 N N . LYS A 1 134 ? -10.138 20.210 4.152 1.00 98.25 88 LYS A N 1
ATOM 649 C CA . LYS A 1 134 ? -11.409 20.325 4.841 1.00 96.14 88 LYS A CA 1
ATOM 650 C C . LYS A 1 134 ? -12.438 20.841 3.850 1.00 96.27 88 LYS A C 1
ATOM 651 O O . LYS A 1 134 ? -13.598 20.436 3.863 1.00 95.97 88 LYS A O 1
ATOM 657 N N . ALA A 1 135 ? -11.985 21.724 2.971 1.00 97.67 89 ALA A N 1
ATOM 658 C CA . ALA A 1 135 ? -12.831 22.289 1.934 1.00 96.24 89 ALA A CA 1
ATOM 659 C C . ALA A 1 135 ? -13.181 21.272 0.837 1.00 100.95 89 ALA A C 1
ATOM 660 O O . ALA A 1 135 ? -14.286 21.293 0.299 1.00 101.48 89 ALA A O 1
ATOM 662 N N . LEU A 1 136 ? -12.247 20.387 0.501 1.00 105.33 90 LEU A N 1
ATOM 663 C CA . LEU A 1 136 ? -12.501 19.381 -0.528 1.00 109.72 90 LEU A CA 1
ATOM 664 C C . LEU A 1 136 ? -13.533 18.395 -0.020 1.00 105.76 90 LEU A C 1
ATOM 665 O O . LEU A 1 136 ? -14.464 17.996 -0.725 1.00 102.96 90 LEU A O 1
ATOM 670 N N . MET A 1 137 ? -13.330 17.990 1.222 1.00 105.39 91 MET A N 1
ATOM 671 C CA . MET A 1 137 ? -14.262 17.134 1.909 1.00 103.79 91 MET A CA 1
ATOM 672 C C . MET A 1 137 ? -15.649 17.790 1.918 1.00 98.31 91 MET A C 1
ATOM 673 O O . MET A 1 137 ? -16.605 17.283 1.315 1.00 100.81 91 MET A O 1
ATOM 678 N N . ALA A 1 138 ? -15.750 18.929 2.591 1.00 89.76 92 ALA A N 1
ATOM 679 C CA . ALA A 1 138 ? -17.033 19.590 2.746 1.00 84.96 92 ALA A CA 1
ATOM 680 C C . ALA A 1 138 ? -17.731 19.731 1.403 1.00 85.93 92 ALA A C 1
ATOM 681 O O . ALA A 1 138 ? -18.915 19.392 1.254 1.00 84.28 92 ALA A O 1
ATOM 683 N N . LEU A 1 139 ? -16.988 20.245 0.428 1.00 87.37 93 LEU A N 1
ATOM 684 C CA . LEU A 1 139 ? -17.538 20.514 -0.898 1.00 87.91 93 LEU A CA 1
ATOM 685 C C . LEU A 1 139 ? -18.051 19.235 -1.536 1.00 89.51 93 LEU A C 1
ATOM 686 O O . LEU A 1 139 ? -19.027 19.250 -2.275 1.00 88.67 93 LEU A O 1
ATOM 691 N N . ALA A 1 140 ? -17.370 18.131 -1.255 1.00 92.37 94 ALA A N 1
ATOM 692 C CA . ALA A 1 140 ? -17.820 16.833 -1.721 1.00 95.35 94 ALA A CA 1
ATOM 693 C C . ALA A 1 140 ? -19.177 16.492 -1.109 1.00 96.50 94 ALA A C 1
ATOM 694 O O . ALA A 1 140 ? -20.129 16.167 -1.825 1.00 97.85 94 ALA A O 1
ATOM 696 N N . VAL A 1 141 ? -19.276 16.559 0.214 1.00 96.78 95 VAL A N 1
ATOM 697 C CA . VAL A 1 141 ? -20.568 16.296 0.848 1.00 99.76 95 VAL A CA 1
ATOM 698 C C . VAL A 1 141 ? -21.677 17.168 0.233 1.00 100.94 95 VAL A C 1
ATOM 699 O O . VAL A 1 141 ? -22.789 16.701 -0.001 1.00 98.36 95 VAL A O 1
ATOM 703 N N . SER A 1 142 ? -21.359 18.431 -0.043 1.00 102.41 96 SER A N 1
ATOM 704 C CA . SER A 1 142 ? -22.352 19.376 -0.545 1.00 102.48 96 SER A CA 1
ATOM 705 C C . SER A 1 14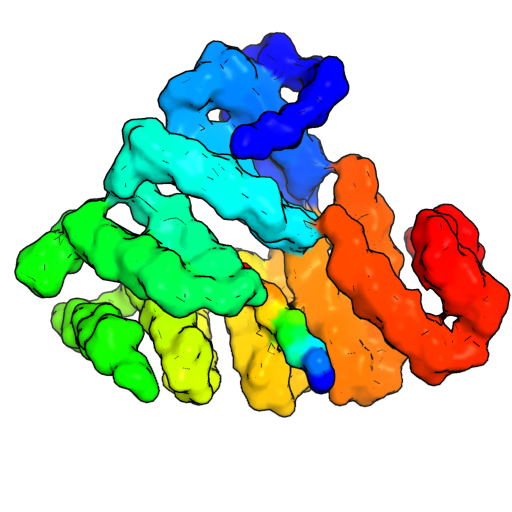2 ? -22.773 19.052 -1.975 1.00 106.75 96 SER A C 1
ATOM 706 O O . SER A 1 142 ? -23.965 19.020 -2.276 1.00 109.75 96 SER A O 1
ATOM 709 N N . TYR A 1 143 ? -21.799 18.805 -2.849 1.00 107.63 97 TYR A N 1
ATOM 710 C CA . TYR A 1 143 ? -22.079 18.344 -4.210 1.00 108.32 97 TYR A CA 1
ATOM 711 C C . TYR A 1 143 ? -22.947 17.104 -4.144 1.00 103.69 97 TYR A C 1
ATOM 712 O O . TYR A 1 143 ? -23.772 16.856 -5.023 1.00 102.67 97 TYR A O 1
ATOM 721 N N . THR A 1 144 ? -22.736 16.315 -3.098 1.00 100.80 98 THR A N 1
ATOM 722 C CA . THR A 1 144 ? -23.565 15.148 -2.860 1.00 100.16 98 THR A CA 1
ATOM 723 C C . THR A 1 144 ? -24.998 15.563 -2.610 1.00 95.08 98 THR A C 1
ATOM 724 O O . THR A 1 144 ? -25.899 15.167 -3.338 1.00 96.17 98 THR A O 1
ATOM 728 N N . ASN A 1 145 ? -25.197 16.391 -1.593 1.00 90.31 99 ASN A N 1
ATOM 729 C CA . ASN A 1 145 ? -26.538 16.781 -1.194 1.00 89.04 99 ASN A CA 1
ATOM 730 C C . ASN A 1 145 ? -27.351 17.339 -2.345 1.00 87.58 99 ASN A C 1
ATOM 731 O O . ASN A 1 145 ? -28.570 17.169 -2.395 1.00 89.26 99 ASN A O 1
ATOM 736 N N . THR A 1 146 ? -26.671 18.008 -3.266 1.00 85.69 100 THR A N 1
ATOM 737 C CA . THR A 1 146 ? -27.346 18.646 -4.386 1.00 90.60 100 THR A CA 1
ATOM 738 C C . THR A 1 146 ? -27.383 17.724 -5.597 1.00 96.61 100 THR A C 1
ATOM 739 O O . THR A 1 146 ? -27.805 18.119 -6.689 1.00 99.39 100 THR A O 1
ATOM 743 N N . SER A 1 147 ? -26.935 16.490 -5.386 1.00 98.46 101 SER A N 1
ATOM 744 C CA . SER A 1 147 ? -26.996 15.446 -6.412 1.00 103.60 101 SER A CA 1
ATOM 745 C C . SER A 1 147 ? -26.111 15.672 -7.650 1.00 108.96 101 SER A C 1
ATOM 746 O O . SER A 1 147 ? -26.568 15.500 -8.780 1.00 110.49 101 SER A O 1
ATOM 749 N N . HIS A 1 148 ? -24.855 16.068 -7.443 1.00 113.26 102 HIS A N 1
ATOM 750 C CA . HIS A 1 148 ? -23.888 16.089 -8.545 1.00 120.90 102 HIS A CA 1
ATOM 751 C C . HIS A 1 148 ? -22.747 15.099 -8.320 1.00 121.91 102 HIS A C 1
ATOM 752 O O . HIS A 1 148 ? -21.831 15.360 -7.537 1.00 121.45 102 HIS A O 1
ATOM 759 N N . GLN A 1 149 ? -22.777 13.987 -9.046 1.00 122.40 103 GLN A N 1
ATOM 760 C CA . GLN A 1 149 ? -21.795 12.942 -8.836 1.00 122.61 103 GLN A CA 1
ATOM 761 C C . GLN A 1 149 ? -20.465 13.310 -9.446 1.00 127.06 103 GLN A C 1
ATOM 762 O O . GLN A 1 149 ? -19.432 13.204 -8.794 1.00 127.55 103 GLN A O 1
ATOM 768 N N . GLN A 1 150 ? -20.490 13.749 -10.698 1.00 132.33 104 GLN A N 1
ATOM 769 C CA . GLN A 1 150 ? -19.262 14.127 -11.377 1.00 136.05 104 GLN A CA 1
ATOM 770 C C . GLN A 1 150 ? -18.433 15.018 -10.462 1.00 130.83 104 GLN A C 1
ATOM 771 O O . GLN A 1 150 ? -17.239 14.811 -10.284 1.00 129.76 104 GLN A O 1
ATOM 777 N N . ASP A 1 151 ? -19.081 16.011 -9.873 1.00 129.61 105 ASP A N 1
ATOM 778 C CA . ASP A 1 151 ? -18.364 17.025 -9.112 1.00 131.86 105 ASP A CA 1
ATOM 779 C C . ASP A 1 151 ? -17.909 16.538 -7.733 1.00 128.79 105 ASP A C 1
ATOM 780 O O . ASP A 1 151 ? -16.777 16.808 -7.305 1.00 129.18 105 ASP A O 1
ATOM 785 N N . ALA A 1 152 ? -18.785 15.815 -7.043 1.00 124.67 106 ALA A N 1
ATOM 786 C CA . ALA A 1 152 ? -18.431 15.249 -5.750 1.00 119.68 106 ALA A CA 1
ATOM 787 C C . ALA A 1 152 ? -17.195 14.385 -5.921 1.00 123.02 106 ALA A C 1
ATOM 788 O O . ALA A 1 152 ? -16.188 14.552 -5.219 1.00 124.25 106 ALA A O 1
ATOM 790 N N . CYS A 1 153 ? -17.278 13.468 -6.878 1.00 124.29 107 CYS A N 1
ATOM 791 C CA . CYS A 1 153 ? -16.181 12.567 -7.181 1.00 126.26 107 CYS A CA 1
ATOM 792 C C . CYS A 1 153 ? -14.931 13.331 -7.589 1.00 129.54 107 CYS A C 1
ATOM 793 O O . CYS A 1 153 ? -13.830 12.965 -7.201 1.00 131.03 107 CYS A O 1
ATOM 796 N N . GLU A 1 154 ? -15.098 14.391 -8.374 1.00 132.53 108 GLU A N 1
ATOM 797 C CA . GLU A 1 154 ? -13.974 15.258 -8.708 1.00 137.20 108 GLU A CA 1
ATOM 798 C C . GLU A 1 154 ? -13.250 15.673 -7.433 1.00 134.42 108 GLU A C 1
ATOM 799 O O . GLU A 1 154 ? -12.038 15.483 -7.296 1.00 136.35 108 GLU A O 1
ATOM 805 N N . ALA A 1 155 ? -14.002 16.234 -6.492 1.00 130.36 109 ALA A N 1
ATOM 806 C CA . ALA A 1 155 ? -13.396 16.779 -5.278 1.00 128.46 109 ALA A CA 1
ATOM 807 C C . ALA A 1 155 ? -12.809 15.701 -4.372 1.00 126.38 109 ALA A C 1
ATOM 808 O O . ALA A 1 155 ? -11.912 15.974 -3.574 1.00 126.62 109 ALA A O 1
ATOM 810 N N . LEU A 1 156 ? -13.323 14.483 -4.484 1.00 123.46 110 LEU A N 1
ATOM 811 C CA . LEU A 1 156 ? -12.765 13.375 -3.723 1.00 121.56 110 LEU A CA 1
ATOM 812 C C . LEU A 1 156 ? -11.441 12.930 -4.327 1.00 127.45 110 LEU A C 1
ATOM 813 O O . LEU A 1 156 ? -10.435 12.763 -3.630 1.00 129.47 110 LEU A O 1
ATOM 818 N N . LYS A 1 157 ? -11.459 12.754 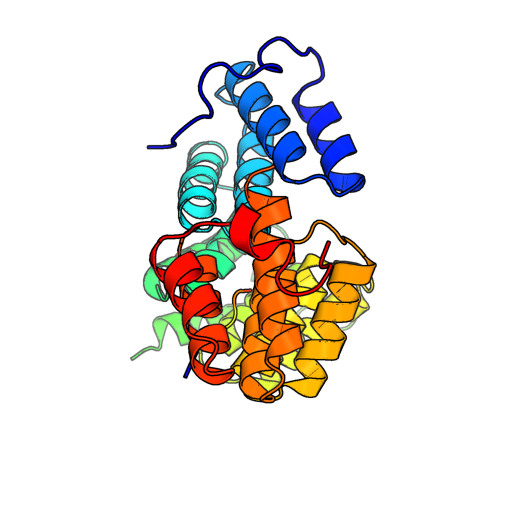-5.641 1.00 130.26 111 LYS A N 1
ATOM 819 C CA . LYS A 1 157 ? -10.274 12.433 -6.410 1.00 135.74 111 LYS A CA 1
ATOM 820 C C . LYS A 1 157 ? -9.159 13.408 -6.043 1.00 135.01 111 LYS A C 1
ATOM 821 O O . LYS A 1 157 ? -8.076 13.009 -5.606 1.00 137.61 111 LYS A O 1
ATOM 827 N N . ASN A 1 158 ? -9.446 14.695 -6.185 1.00 132.04 112 ASN A N 1
ATOM 828 C CA . ASN A 1 158 ? -8.464 15.720 -5.871 1.00 131.71 112 ASN A CA 1
ATOM 829 C C . ASN A 1 158 ? -8.117 15.761 -4.394 1.00 127.39 112 ASN A C 1
ATOM 830 O O . ASN A 1 158 ? -7.007 16.122 -4.027 1.00 127.38 112 ASN A O 1
ATOM 835 N N . TRP A 1 159 ? -9.072 15.407 -3.543 1.00 124.46 113 TRP A N 1
ATOM 836 C CA . TRP A 1 159 ? -8.810 15.379 -2.112 1.00 121.47 113 TRP A CA 1
ATOM 837 C C . TRP A 1 159 ? -7.666 14.417 -1.894 1.00 122.97 113 TRP A C 1
ATOM 838 O O . TRP A 1 159 ? -6.645 14.767 -1.307 1.00 124.52 113 TRP A O 1
ATOM 849 N N . ILE A 1 160 ? -7.833 13.199 -2.392 1.00 122.73 114 ILE A N 1
ATOM 850 C CA . ILE A 1 160 ? -6.757 12.233 -2.313 1.00 127.59 114 ILE A CA 1
ATOM 851 C C . ILE A 1 160 ? -5.492 12.848 -2.886 1.00 134.43 114 ILE A C 1
ATOM 852 O O . ILE A 1 160 ? -4.429 12.761 -2.284 1.00 137.56 114 ILE A O 1
ATOM 857 N N . LYS A 1 161 ? -5.619 13.476 -4.050 1.00 137.95 115 LYS A N 1
ATOM 858 C CA . LYS A 1 161 ? -4.474 14.101 -4.710 1.00 144.67 115 LYS A CA 1
ATOM 859 C C . LYS A 1 161 ? -3.658 15.005 -3.788 1.00 140.80 115 LYS A C 1
ATOM 860 O O . LYS A 1 161 ? -2.433 14.912 -3.737 1.00 146.32 115 LYS A O 1
ATOM 866 N N . GLN A 1 162 ? -4.337 15.882 -3.064 1.00 131.79 116 GLN A N 1
ATOM 867 C CA . GLN A 1 162 ? -3.660 16.887 -2.260 1.00 128.90 116 GLN A CA 1
ATOM 868 C C . GLN A 1 162 ? -3.348 16.325 -0.891 1.00 125.46 116 GLN A C 1
ATOM 869 O O . GLN A 1 162 ? -2.781 17.012 -0.040 1.00 121.58 116 GLN A O 1
ATOM 875 N N . ASN A 1 163 ? -3.736 15.074 -0.673 1.00 127.78 117 ASN A N 1
ATOM 876 C CA . ASN A 1 163 ? -3.541 14.469 0.635 1.00 131.01 117 ASN A CA 1
ATOM 877 C C . ASN A 1 163 ? -2.188 13.776 0.767 1.00 140.30 117 ASN A C 1
ATOM 878 O O . ASN A 1 163 ? -1.947 12.725 0.158 1.00 144.09 117 ASN A O 1
ATOM 883 N N . PRO A 1 164 ? -1.299 14.371 1.577 1.00 142.99 118 PRO A N 1
ATOM 884 C CA . PRO A 1 164 ? 0.055 13.862 1.801 1.00 149.79 118 PRO A CA 1
ATOM 885 C C . PRO A 1 164 ? 0.074 12.386 2.189 1.00 153.95 118 PRO A C 1
ATOM 886 O O . PRO A 1 164 ? 0.908 11.648 1.663 1.00 162.78 118 PRO A O 1
ATOM 890 N N . LYS A 1 165 ? -0.817 11.959 3.082 1.00 149.84 119 LYS A N 1
ATOM 891 C CA . LYS A 1 165 ? -0.864 10.549 3.464 1.00 154.19 119 LYS A CA 1
ATOM 892 C C . LYS A 1 165 ? -1.079 9.672 2.241 1.00 160.27 119 LYS A C 1
ATOM 893 O O . LYS A 1 165 ? -0.433 8.640 2.071 1.00 167.94 119 LYS A O 1
ATOM 899 N N . TYR A 1 166 ? -2.013 10.092 1.403 1.00 158.56 120 TYR A N 1
ATOM 900 C CA . TYR A 1 166 ? -2.479 9.278 0.291 1.00 163.51 120 TYR A CA 1
ATOM 901 C C . TYR A 1 166 ? -1.892 9.621 -1.071 1.00 171.03 120 TYR A C 1
ATOM 902 O O . TYR A 1 166 ? -2.252 9.014 -2.079 1.00 173.40 120 TYR A O 1
ATOM 911 N N . LYS A 1 167 ? -0.982 10.588 -1.089 1.00 175.88 121 LYS A N 1
ATOM 912 C CA . LYS A 1 167 ? -0.208 10.887 -2.285 1.00 184.09 121 LYS A CA 1
ATOM 913 C C . LYS A 1 167 ? 0.267 9.582 -2.920 1.00 191.54 121 LYS A C 1
ATOM 914 O O . LYS A 1 167 ? -0.145 9.227 -4.028 1.00 192.23 121 LYS A O 1
ATOM 920 N N . TYR A 1 168 ? 1.124 8.864 -2.200 1.00 197.06 122 TYR A N 1
ATOM 921 C CA . TYR A 1 168 ? 1.707 7.637 -2.711 1.00 206.31 122 TYR A CA 1
ATOM 922 C C . TYR A 1 168 ? 0.635 6.750 -3.305 1.00 202.76 122 TYR A C 1
ATOM 923 O O . TYR A 1 168 ? 0.722 6.320 -4.453 1.00 207.06 122 TYR A O 1
ATOM 932 N N . LEU A 1 169 ? -0.395 6.508 -2.510 1.00 194.96 123 LEU A N 1
ATOM 933 C CA . LEU A 1 169 ? -1.368 5.474 -2.802 1.00 191.79 123 LEU A CA 1
ATOM 934 C C . LEU A 1 169 ? -2.578 6.019 -3.547 1.00 185.51 123 LEU A C 1
ATOM 935 O O . LEU A 1 169 ? -2.521 6.221 -4.761 1.00 187.18 123 LEU A O 1
ATOM 940 N N . ASP A 1 189 ? -21.316 3.626 -15.779 1.00 162.20 143 ASP A N 1
ATOM 941 C CA . ASP A 1 189 ? -22.683 3.934 -15.375 1.00 158.48 143 ASP A CA 1
ATOM 942 C C . ASP A 1 189 ? -22.956 3.438 -13.955 1.00 154.49 143 ASP A C 1
ATOM 943 O O . ASP A 1 189 ? -23.913 2.689 -13.736 1.00 155.67 143 ASP A O 1
ATOM 948 N N . SER A 1 190 ? -22.116 3.831 -12.994 1.00 150.67 144 SER A N 1
ATOM 949 C CA . SER A 1 190 ? -20.934 4.665 -13.233 1.00 151.45 144 SER A CA 1
ATOM 950 C C . SER A 1 190 ? -19.677 4.114 -12.563 1.00 152.69 144 SER A C 1
ATOM 951 O O . SER A 1 190 ? -19.604 4.035 -11.334 1.00 147.12 144 SER A O 1
ATOM 954 N N . SER A 1 191 ? -18.679 3.762 -13.367 1.00 159.63 145 SER A N 1
ATOM 955 C CA . SER A 1 191 ? -17.445 3.211 -12.823 1.00 161.11 145 SER A CA 1
ATOM 956 C C . SER A 1 191 ? -16.376 4.279 -12.602 1.00 156.74 145 SER A C 1
ATOM 957 O O . SER A 1 191 ? -15.263 3.972 -12.183 1.00 157.59 145 SER A O 1
ATOM 960 N N . VAL A 1 192 ? -16.708 5.529 -12.892 1.00 153.45 146 VAL A N 1
ATOM 961 C CA . VAL A 1 192 ? -15.841 6.626 -12.493 1.00 152.21 146 VAL A CA 1
ATOM 962 C C . VAL A 1 192 ? -15.945 6.767 -10.978 1.00 147.37 146 VAL A C 1
ATOM 963 O O . VAL A 1 192 ? -14.943 6.728 -10.244 1.00 146.70 146 VAL A O 1
ATOM 967 N N . LEU A 1 193 ? -17.185 6.911 -10.522 1.00 143.45 147 LEU A N 1
ATOM 968 C CA . LEU A 1 193 ? -17.504 6.889 -9.106 1.00 136.07 147 LEU A CA 1
ATOM 969 C C . LEU A 1 193 ? -16.919 5.642 -8.472 1.00 136.56 147 LEU A C 1
ATOM 970 O O . LEU A 1 193 ? -16.316 5.703 -7.402 1.00 133.99 147 LEU A O 1
ATOM 975 N N . GLU A 1 194 ? -17.115 4.506 -9.134 1.00 139.51 148 GLU A N 1
ATOM 976 C CA . GLU A 1 194 ? -16.671 3.241 -8.584 1.00 142.40 148 GLU A CA 1
ATOM 977 C C . GLU A 1 194 ? -15.160 3.240 -8.435 1.00 140.53 148 GLU A C 1
ATOM 978 O O . GLU A 1 194 ? -14.622 2.738 -7.449 1.00 137.90 148 GLU A O 1
ATOM 984 N N . GLY A 1 195 ? -14.485 3.820 -9.420 1.00 141.96 149 GLY A N 1
ATOM 985 C CA . GLY A 1 195 ? -13.041 3.932 -9.403 1.00 143.75 149 GLY A CA 1
ATOM 986 C C . GLY A 1 195 ? -12.555 4.745 -8.222 1.00 138.04 149 GLY A C 1
ATOM 987 O O . GLY A 1 195 ? -11.614 4.341 -7.539 1.00 139.27 149 GLY A O 1
ATOM 988 N N . VAL A 1 196 ? -13.191 5.891 -7.981 1.00 131.77 150 VAL A N 1
ATOM 989 C CA . VAL A 1 196 ? -12.833 6.715 -6.821 1.00 127.34 150 VAL A CA 1
ATOM 990 C C . VAL A 1 196 ? -13.141 5.996 -5.496 1.00 124.44 150 VAL A C 1
ATOM 991 O O . VAL A 1 196 ? -12.427 6.156 -4.503 1.00 122.62 150 VAL A O 1
ATOM 995 N N . LYS A 1 197 ? -14.204 5.203 -5.490 1.00 125.05 151 LYS A N 1
ATOM 996 C CA . LYS A 1 197 ? -14.609 4.475 -4.297 1.00 125.46 151 LYS A CA 1
ATOM 997 C C . LYS A 1 197 ? -13.569 3.414 -3.945 1.00 128.68 151 LYS A C 1
ATOM 998 O O . LYS A 1 197 ? -13.071 3.361 -2.822 1.00 126.02 151 LYS A O 1
ATOM 1004 N N . GLU A 1 198 ? -13.247 2.563 -4.913 1.00 134.34 152 GLU A N 1
ATOM 1005 C CA . GLU A 1 198 ? -12.161 1.609 -4.751 1.00 139.79 152 GLU A CA 1
ATOM 1006 C C . GLU A 1 198 ? -10.936 2.359 -4.265 1.00 138.35 152 GLU A C 1
ATOM 1007 O O . GLU A 1 198 ? -10.298 1.982 -3.283 1.00 139.60 152 GLU A O 1
ATOM 1013 N N . LEU A 1 199 ? -10.633 3.445 -4.964 1.00 136.99 153 LEU A N 1
ATOM 1014 C CA . LEU A 1 199 ? -9.485 4.288 -4.657 1.00 137.20 153 LEU A CA 1
ATOM 1015 C C . LEU A 1 199 ? -9.385 4.621 -3.164 1.00 132.98 153 LEU A C 1
ATOM 1016 O O . LEU A 1 199 ? -8.330 4.438 -2.550 1.00 134.62 153 LEU A O 1
ATOM 1021 N N . TYR A 1 200 ? -10.485 5.096 -2.582 1.00 125.94 154 TYR A N 1
ATOM 1022 C CA . TYR A 1 200 ? -10.549 5.375 -1.145 1.00 119.48 154 TYR A CA 1
ATOM 1023 C C . TYR A 1 200 ? -10.420 4.096 -0.295 1.00 122.99 154 TYR A C 1
ATOM 1024 O O . TYR A 1 200 ? -9.652 4.039 0.677 1.00 127.32 154 TYR A O 1
ATOM 1033 N N . LEU A 1 201 ? -11.158 3.066 -0.683 1.00 123.22 155 LEU A N 1
ATOM 1034 C CA . LEU A 1 201 ? -11.137 1.790 0.019 1.00 128.33 155 LEU A CA 1
ATOM 1035 C C . LEU A 1 201 ? -9.717 1.221 0.220 1.00 138.10 155 LEU A C 1
ATOM 1036 O O . LEU A 1 201 ? -9.376 0.757 1.314 1.00 140.51 155 LEU A O 1
ATOM 1041 N N . GLU A 1 202 ? -8.896 1.255 -0.829 1.00 143.95 156 GLU A N 1
ATOM 1042 C CA . GLU A 1 202 ? -7.525 0.736 -0.749 1.00 151.41 156 GLU A CA 1
ATOM 1043 C C . GLU A 1 202 ? -6.712 1.390 0.365 1.00 150.74 156 GLU A C 1
ATOM 1044 O O . GLU A 1 202 ? -6.322 0.730 1.321 1.00 150.82 156 GLU A O 1
ATOM 1050 N N . ALA A 1 203 ? -6.463 2.689 0.228 1.00 152.25 157 ALA A N 1
ATOM 1051 C CA . ALA A 1 203 ? -5.732 3.471 1.228 1.00 152.13 157 ALA A CA 1
ATOM 1052 C C . ALA A 1 203 ? -6.299 3.257 2.627 1.00 148.11 157 ALA A C 1
ATOM 1053 O O . ALA A 1 203 ? -5.550 3.118 3.598 1.00 150.32 157 ALA A O 1
ATOM 1055 N N . ALA A 1 204 ? -7.627 3.236 2.720 1.00 140.10 158 ALA A N 1
ATOM 1056 C CA . ALA A 1 204 ? -8.288 2.872 3.967 1.00 134.64 158 ALA A CA 1
ATOM 1057 C C . ALA A 1 204 ? -7.701 1.581 4.531 1.00 135.09 158 ALA A C 1
ATOM 1058 O O . ALA A 1 204 ? -7.304 1.520 5.698 1.00 128.91 158 ALA A O 1
ATOM 1060 N N . HIS A 1 205 ? -7.651 0.558 3.680 1.00 142.27 159 HIS A N 1
ATOM 1061 C CA . HIS A 1 205 ? -7.081 -0.743 4.033 1.00 150.32 159 HIS A CA 1
ATOM 1062 C C . HIS A 1 205 ? -5.610 -0.632 4.439 1.00 155.37 159 HIS A C 1
ATOM 1063 O O . HIS A 1 205 ? -5.164 -1.283 5.381 1.00 155.91 159 HIS A O 1
ATOM 1070 N N . GLN A 1 206 ? -4.870 0.212 3.730 1.00 159.65 160 GLN A N 1
ATOM 1071 C CA . GLN A 1 206 ? -3.464 0.456 4.021 1.00 168.40 160 GLN A CA 1
ATOM 1072 C C . GLN A 1 206 ? -3.263 1.022 5.426 1.00 167.51 160 GLN A C 1
ATOM 1073 O O . GLN A 1 206 ? -2.188 0.889 6.004 1.00 170.85 160 GLN A O 1
ATOM 1079 N N . ASN A 1 207 ? -4.296 1.648 5.981 1.00 163.87 161 ASN A N 1
ATOM 1080 C CA . ASN A 1 207 ? -4.243 2.040 7.379 1.00 163.66 161 ASN A CA 1
ATOM 1081 C C . ASN A 1 207 ? -4.881 0.902 8.138 1.00 165.13 161 ASN A C 1
ATOM 1082 O O . ASN A 1 207 ? -6.103 0.761 8.151 1.00 162.90 161 ASN A O 1
ATOM 1087 N N . GLY A 1 208 ? -4.065 0.102 8.800 1.00 170.31 162 GLY A N 1
ATOM 1088 C CA . GLY A 1 208 ? -4.585 -1.117 9.377 1.00 174.96 162 GLY A CA 1
ATOM 1089 C C . GLY A 1 208 ? -5.305 -0.932 10.688 1.00 172.63 162 GLY A C 1
ATOM 1090 O O . GLY A 1 208 ? -6.441 -1.368 10.866 1.00 172.66 162 GLY A O 1
ATOM 1091 N N . ASP A 1 209 ? -4.636 -0.255 11.607 1.00 170.32 163 ASP A N 1
ATOM 1092 C CA . ASP A 1 209 ? -5.118 -0.170 12.969 1.00 165.36 163 ASP A CA 1
ATOM 1093 C C . ASP A 1 209 ? -5.894 1.110 13.105 1.00 153.73 163 ASP A C 1
ATOM 1094 O O . ASP A 1 209 ? -7.124 1.108 13.120 1.00 146.40 163 ASP A O 1
ATOM 1099 N N . MET A 1 210 ? -5.146 2.206 13.151 1.00 153.04 164 MET A N 1
ATOM 1100 C CA . MET A 1 210 ? -5.709 3.527 13.349 1.00 147.73 164 MET A CA 1
ATOM 1101 C C . MET A 1 210 ? -6.398 4.024 12.081 1.00 140.00 164 MET A C 1
ATOM 1102 O O . MET A 1 210 ? -5.823 4.004 10.989 1.00 139.66 164 MET A O 1
ATOM 1107 N N . ILE A 1 211 ? -7.637 4.474 12.238 1.00 133.84 165 ILE A N 1
ATOM 1108 C CA . ILE A 1 211 ? -8.435 4.886 11.098 1.00 131.44 165 ILE A CA 1
ATOM 1109 C C . ILE A 1 211 ? -8.358 6.388 10.859 1.00 124.55 165 ILE A C 1
ATOM 1110 O O . ILE A 1 211 ? -7.800 7.131 11.666 1.00 123.92 165 ILE A O 1
ATOM 1115 N N . ASP A 1 212 ? -8.965 6.828 9.765 1.00 111.74 166 ASP A N 1
ATOM 1116 C CA . ASP A 1 212 ? -8.884 8.219 9.333 1.00 109.70 166 ASP A CA 1
ATOM 1117 C C . ASP A 1 212 ? -10.297 8.784 9.168 1.00 105.59 166 ASP A C 1
ATOM 1118 O O . ASP A 1 212 ? -10.967 8.560 8.144 1.00 106.11 166 ASP A O 1
ATOM 1123 N N . PRO A 1 213 ? -10.776 9.473 10.210 1.00 95.37 167 PRO A N 1
ATOM 1124 C CA . PRO A 1 213 ? -12.150 9.954 10.236 1.00 89.74 167 PRO A CA 1
ATOM 1125 C C . PRO A 1 213 ? -12.473 10.708 8.974 1.00 91.78 167 PRO A C 1
ATOM 1126 O O . PRO A 1 213 ? -13.600 10.638 8.517 1.00 91.32 167 PRO A O 1
ATOM 1130 N N . ASP A 1 214 ? -11.498 11.417 8.420 1.00 93.52 168 ASP A N 1
ATOM 1131 C CA . ASP A 1 214 ? -11.734 12.217 7.225 1.00 93.15 168 ASP A CA 1
ATOM 1132 C C . ASP A 1 214 ? -11.806 11.306 6.017 1.00 91.05 168 ASP A C 1
ATOM 1133 O O . ASP A 1 214 ? -12.653 11.475 5.136 1.00 88.26 168 ASP A O 1
ATOM 1138 N N . LEU A 1 215 ? -10.916 10.323 6.001 1.00 96.20 169 LEU A N 1
ATOM 1139 C CA . LEU A 1 215 ? -10.955 9.260 5.004 1.00 102.33 169 LEU A CA 1
ATOM 1140 C C . LEU A 1 215 ? -12.222 8.419 5.180 1.00 101.02 169 LEU A C 1
ATOM 1141 O O . LEU A 1 215 ? -12.952 8.144 4.217 1.00 97.44 169 LEU A O 1
ATOM 1146 N N . GLN A 1 216 ? -12.487 8.017 6.417 1.00 101.18 170 GLN A N 1
ATOM 1147 C CA . GLN A 1 216 ? -13.730 7.323 6.710 1.00 101.23 170 GLN A CA 1
ATOM 1148 C C . GLN A 1 216 ? -14.918 8.122 6.197 1.00 93.99 170 GLN A C 1
ATOM 1149 O O . GLN A 1 216 ? -15.883 7.576 5.679 1.00 93.81 170 GLN A O 1
ATOM 1155 N N . THR A 1 217 ? -14.834 9.430 6.352 1.00 88.49 171 THR A N 1
ATOM 1156 C CA . THR A 1 217 ? -15.869 10.313 5.859 1.00 88.46 171 THR A CA 1
ATOM 1157 C C . THR A 1 217 ? -16.026 10.147 4.366 1.00 90.23 171 THR A C 1
ATOM 1158 O O . THR A 1 217 ? -16.988 9.533 3.900 1.00 89.69 171 THR A O 1
ATOM 1162 N N . GLY A 1 218 ? -15.038 10.621 3.620 1.00 90.91 172 GLY A N 1
ATOM 1163 C CA . GLY A 1 218 ? -15.150 10.596 2.178 1.00 93.20 172 GLY A CA 1
ATOM 1164 C C . GLY A 1 218 ? -15.630 9.234 1.716 1.00 99.67 172 GLY A C 1
ATOM 1165 O O . GLY A 1 218 ? -16.291 9.108 0.689 1.00 99.64 172 GLY A O 1
ATOM 1166 N N . LEU A 1 219 ? -15.297 8.202 2.483 1.00 106.77 173 LEU A N 1
ATOM 1167 C CA . LEU A 1 219 ? -15.671 6.838 2.126 1.00 113.01 173 LEU A CA 1
ATOM 1168 C C . LEU A 1 219 ? -17.154 6.567 2.353 1.00 115.14 173 LEU A C 1
ATOM 1169 O O . LEU A 1 219 ? -17.825 5.975 1.507 1.00 115.26 173 LEU A O 1
ATOM 1174 N N . GLY A 1 220 ? -17.654 6.988 3.511 1.00 115.20 174 GLY A N 1
ATOM 1175 C CA . GLY A 1 220 ? -19.062 6.861 3.830 1.00 114.03 174 GLY A CA 1
ATOM 1176 C C . GLY A 1 220 ? -19.861 7.639 2.813 1.00 109.25 174 GLY A C 1
ATOM 1177 O O . GLY A 1 220 ? -20.941 7.232 2.393 1.00 111.48 174 GLY A O 1
ATOM 1178 N N . VAL A 1 221 ? -19.303 8.771 2.407 1.00 102.00 175 VAL A N 1
ATOM 1179 C CA . VAL A 1 221 ? -19.888 9.578 1.351 1.00 98.98 175 VAL A CA 1
ATOM 1180 C C . VAL A 1 221 ? -19.970 8.786 0.069 1.00 101.52 175 VAL A C 1
ATOM 1181 O O . VAL A 1 221 ? -21.021 8.695 -0.540 1.00 100.95 175 VAL A O 1
ATOM 1185 N N . LEU A 1 222 ? -18.841 8.230 -0.347 1.00 104.71 176 LEU A N 1
ATOM 1186 C CA . LEU A 1 222 ? -18.786 7.457 -1.575 1.00 110.08 176 LEU A CA 1
ATOM 1187 C C . LEU A 1 222 ? -19.801 6.334 -1.538 1.00 109.88 176 LEU A C 1
ATOM 1188 O O . LEU A 1 222 ? -20.331 5.935 -2.563 1.00 109.60 176 LEU A O 1
ATOM 1193 N N . PHE A 1 22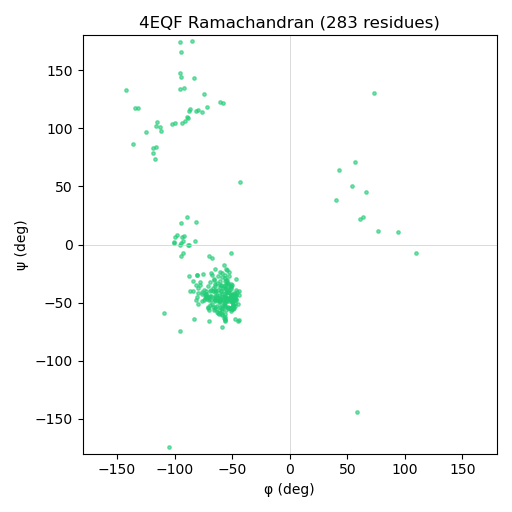3 ? -20.054 5.822 -0.341 1.00 111.23 177 PHE A N 1
ATOM 1194 C CA . PHE A 1 223 ? -20.990 4.730 -0.163 1.00 119.34 177 PHE A CA 1
ATOM 1195 C C . PHE A 1 223 ? -22.400 5.214 -0.349 1.00 117.86 177 PHE A C 1
ATOM 1196 O O . PHE A 1 223 ? -23.213 4.571 -1.009 1.00 122.49 177 PHE A O 1
ATOM 1204 N N . HIS A 1 224 ? -22.684 6.356 0.255 1.00 112.95 178 HIS A N 1
ATOM 1205 C CA . HIS A 1 224 ? -23.981 6.995 0.129 1.00 109.76 178 HIS A CA 1
ATOM 1206 C C . HIS A 1 224 ? -24.243 7.208 -1.347 1.00 109.56 178 HIS A C 1
ATOM 1207 O O . HIS A 1 224 ? -25.192 6.679 -1.919 1.00 110.60 178 HIS A O 1
ATOM 1214 N N . LEU A 1 225 ? -23.343 7.972 -1.949 1.00 108.16 179 LEU A N 1
ATOM 1215 C CA . LEU A 1 225 ? -23.398 8.392 -3.334 1.00 111.82 179 LEU A CA 1
ATOM 1216 C C . LEU A 1 225 ? -23.532 7.194 -4.235 1.00 115.60 179 LEU A C 1
ATOM 1217 O O . LEU A 1 225 ? -24.164 7.257 -5.279 1.00 119.00 179 LEU A O 1
ATOM 1222 N N . SER A 1 226 ? -22.904 6.102 -3.825 1.00 119.17 180 SER A N 1
ATOM 1223 C CA . SER A 1 226 ? -22.967 4.841 -4.550 1.00 122.58 180 SER A CA 1
ATOM 1224 C C . SER A 1 226 ? -24.249 4.083 -4.238 1.00 123.97 180 SER A C 1
ATOM 1225 O O . SER A 1 226 ? -24.723 3.299 -5.054 1.00 131.24 180 SER A O 1
ATOM 1228 N N . GLY A 1 227 ? -24.813 4.319 -3.059 1.00 118.89 181 GLY A N 1
ATOM 1229 C CA . GLY A 1 227 ? -26.039 3.656 -2.670 1.00 121.01 181 GLY A CA 1
ATOM 1230 C C . GLY A 1 227 ? -25.935 2.605 -1.579 1.00 123.86 181 GLY A C 1
ATOM 1231 O O . GLY A 1 227 ? -26.967 2.129 -1.113 1.00 123.31 181 GLY A O 1
ATOM 1232 N N . GLU A 1 228 ? -24.727 2.246 -1.143 1.00 127.51 182 GLU A N 1
ATOM 1233 C CA . GLU A 1 228 ? -24.629 1.257 -0.070 1.00 132.20 182 GLU A CA 1
ATOM 1234 C C . GLU A 1 228 ? -24.611 1.976 1.273 1.00 127.07 182 GLU A C 1
ATOM 1235 O O . GLU A 1 228 ? -23.593 2.544 1.679 1.00 124.64 182 GLU A O 1
ATOM 1241 N N . PHE A 1 229 ? -25.739 1.891 1.978 1.00 125.08 183 PHE A N 1
ATOM 1242 C CA . PHE A 1 229 ? -25.982 2.694 3.177 1.00 117.10 183 PHE A CA 1
ATOM 1243 C C . PHE A 1 229 ? -25.400 2.114 4.445 1.00 116.20 183 PHE A C 1
ATOM 1244 O O . PHE A 1 229 ? -25.021 2.847 5.343 1.00 110.10 183 PHE A O 1
ATOM 1252 N N . ASN A 1 230 ? -25.344 0.794 4.509 1.00 122.56 184 ASN A N 1
ATOM 1253 C CA . ASN A 1 230 ? -24.792 0.105 5.652 1.00 125.50 184 ASN A CA 1
ATOM 1254 C C . ASN A 1 230 ? -23.301 0.342 5.704 1.00 123.10 184 ASN A C 1
ATOM 1255 O O . ASN A 1 230 ? -22.738 0.642 6.759 1.00 121.55 184 ASN A O 1
ATOM 1260 N N . ARG A 1 231 ? -22.672 0.230 4.540 1.00 123.30 185 ARG A N 1
ATOM 1261 C CA . ARG A 1 231 ? -21.255 0.528 4.402 1.00 121.22 185 ARG A CA 1
ATOM 1262 C C . ARG A 1 231 ? -20.986 1.930 4.890 1.00 117.05 185 ARG A C 1
ATOM 1263 O O . ARG A 1 231 ? -20.162 2.140 5.776 1.00 115.70 185 ARG A O 1
ATOM 1271 N N . ALA A 1 232 ? -21.700 2.885 4.303 1.00 115.06 186 ALA A N 1
ATOM 1272 C CA . ALA A 1 232 ? -21.539 4.294 4.634 1.00 110.02 186 ALA A CA 1
ATOM 1273 C C . ALA A 1 232 ? -21.699 4.524 6.128 1.00 109.40 186 ALA A C 1
ATOM 1274 O O . ALA A 1 232 ? -20.911 5.243 6.757 1.00 108.53 186 ALA A O 1
ATOM 1276 N N . ILE A 1 233 ? -22.731 3.918 6.698 1.00 108.92 187 ILE A N 1
ATOM 1277 C CA . ILE A 1 233 ? -23.002 4.109 8.108 1.00 105.99 187 ILE A CA 1
ATOM 1278 C C . ILE A 1 233 ? -21.805 3.615 8.908 1.00 110.46 187 ILE A C 1
ATOM 1279 O O . ILE A 1 233 ? -21.303 4.316 9.785 1.00 107.80 187 ILE A O 1
ATOM 1284 N N . ASP A 1 234 ? -21.328 2.423 8.570 1.00 113.63 188 ASP A N 1
ATOM 1285 C CA . ASP A 1 234 ? -20.126 1.903 9.186 1.00 113.03 188 ASP A CA 1
ATOM 1286 C C . ASP A 1 234 ? -19.027 2.944 9.125 1.00 108.09 188 ASP A C 1
ATOM 1287 O O . ASP A 1 234 ? -18.469 3.311 10.139 1.00 107.39 188 ASP A O 1
ATOM 1292 N N . ALA A 1 235 ? -18.740 3.443 7.931 1.00 104.64 189 ALA A N 1
ATOM 1293 C CA . ALA A 1 235 ? -17.709 4.454 7.763 1.00 99.32 189 ALA A CA 1
ATOM 1294 C C . ALA A 1 235 ? -17.895 5.563 8.790 1.00 99.62 189 ALA A C 1
ATOM 1295 O O . ALA A 1 235 ? -16.938 6.005 9.426 1.00 98.50 189 ALA A O 1
ATOM 1297 N N . PHE A 1 236 ? -19.132 6.011 8.962 1.00 101.84 190 PHE A N 1
ATOM 1298 C CA . PHE A 1 236 ? -19.379 7.143 9.850 1.00 99.26 190 PHE A CA 1
ATOM 1299 C C . PHE A 1 236 ? -19.247 6.808 11.328 1.00 97.49 190 PHE A C 1
ATOM 1300 O O . PHE A 1 236 ? -18.664 7.572 12.075 1.00 96.02 190 PHE A O 1
ATOM 1308 N N . ASN A 1 237 ? -19.768 5.674 11.761 1.00 96.56 191 ASN A N 1
ATOM 1309 C CA . ASN A 1 237 ? -19.541 5.283 13.135 1.00 94.55 191 ASN A CA 1
ATOM 1310 C C . ASN A 1 237 ? -18.053 5.120 13.375 1.00 90.64 191 ASN A C 1
ATOM 1311 O O . ASN A 1 237 ? -17.547 5.357 14.474 1.00 88.93 191 ASN A O 1
ATOM 1316 N N . ALA A 1 238 ? -17.369 4.711 12.314 1.00 89.66 192 ALA A N 1
ATOM 1317 C CA . ALA A 1 238 ? -15.929 4.546 12.305 1.00 94.71 192 ALA A CA 1
ATOM 1318 C C . ALA A 1 238 ? -15.257 5.856 12.639 1.00 98.29 192 ALA A C 1
ATOM 1319 O O . ALA A 1 238 ? -14.513 5.953 13.617 1.00 102.55 192 ALA A O 1
ATOM 1321 N N . ALA A 1 239 ? -15.512 6.861 11.810 1.00 95.76 193 ALA A N 1
ATOM 1322 C CA . ALA A 1 239 ? -14.990 8.196 12.048 1.00 89.69 193 ALA A CA 1
ATOM 1323 C C . ALA A 1 239 ? -15.359 8.647 13.460 1.00 89.60 193 ALA A C 1
ATOM 1324 O O . ALA A 1 239 ? -14.516 9.113 14.222 1.00 89.12 193 ALA A O 1
ATOM 1326 N N . LEU A 1 240 ? -16.628 8.487 13.807 1.00 90.62 194 LEU A N 1
ATOM 1327 C CA . LEU A 1 240 ? -17.149 8.955 15.083 1.00 90.64 194 LEU A CA 1
ATOM 1328 C C . LEU A 1 240 ? -16.415 8.330 16.244 1.00 94.43 194 LEU A C 1
ATOM 1329 O O . LEU A 1 240 ? -16.381 8.882 17.332 1.00 96.65 194 LEU A O 1
ATOM 1334 N N . THR A 1 241 ? -15.836 7.165 16.011 1.00 97.19 195 THR A N 1
ATOM 1335 C CA . THR A 1 241 ? -15.067 6.491 17.042 1.00 102.54 195 THR A CA 1
ATOM 1336 C C . THR A 1 241 ? -13.820 7.312 17.406 1.00 105.05 195 THR A C 1
ATOM 1337 O O . THR A 1 241 ? -13.463 7.447 18.578 1.00 104.73 195 THR A O 1
ATOM 1341 N N . VAL A 1 242 ? -13.178 7.871 16.385 1.00 107.94 196 VAL A N 1
ATOM 1342 C CA . VAL A 1 242 ? -12.053 8.780 16.563 1.00 109.39 196 VAL A CA 1
ATOM 1343 C C . VAL A 1 242 ? -12.524 10.128 17.114 1.00 105.90 196 VAL A C 1
ATOM 1344 O O . VAL A 1 242 ? -11.941 10.656 18.060 1.00 109.86 196 VAL A O 1
ATOM 1348 N N . ARG A 1 243 ? -13.583 10.680 16.532 1.00 98.62 197 ARG A N 1
ATOM 1349 C CA . ARG A 1 243 ? -14.103 11.957 17.004 1.00 98.55 197 ARG A CA 1
ATOM 1350 C C . ARG A 1 243 ? -15.515 11.789 17.523 1.00 92.54 197 ARG A C 1
ATOM 1351 O O . ARG A 1 243 ? -16.472 12.211 16.874 1.00 86.33 197 ARG A O 1
ATOM 1359 N N . PRO A 1 244 ? -15.653 11.174 18.702 1.00 93.83 198 PRO A N 1
ATOM 1360 C CA . PRO A 1 244 ? -16.960 10.924 19.319 1.00 93.73 198 PRO A CA 1
ATOM 1361 C C . PRO A 1 244 ? -17.818 12.177 19.440 1.00 93.41 198 PRO A C 1
ATOM 1362 O O . PRO A 1 244 ? -19.043 12.074 19.578 1.00 90.93 198 PRO A O 1
ATOM 1366 N N . GLU A 1 245 ? -17.162 13.336 19.447 1.00 96.13 199 GLU A N 1
ATOM 1367 C CA . GLU A 1 245 ? -17.824 14.642 19.523 1.00 93.65 199 GLU A CA 1
ATOM 1368 C C . GLU A 1 245 ? -18.017 15.452 18.250 1.00 86.96 199 GLU A C 1
ATOM 1369 O O . GLU A 1 245 ? -18.364 16.619 18.344 1.00 88.08 199 GLU A O 1
ATOM 1375 N N . ASP A 1 246 ? -17.715 14.921 17.078 1.00 83.11 200 ASP A N 1
ATOM 1376 C CA . ASP A 1 246 ? -17.816 15.795 15.940 1.00 84.86 200 ASP A CA 1
ATOM 1377 C C . ASP A 1 246 ? -19.303 15.894 15.683 1.00 87.73 200 ASP A C 1
ATOM 1378 O O . ASP A 1 246 ? -19.941 14.927 15.275 1.00 90.67 200 ASP A O 1
ATOM 1383 N N . TYR A 1 247 ? -19.857 17.085 15.877 1.00 88.07 201 TYR A N 1
ATOM 1384 C CA . TYR A 1 247 ? -21.291 17.236 15.711 1.00 88.04 201 TYR A CA 1
ATOM 1385 C C . TYR A 1 247 ? -21.586 17.017 14.243 1.00 80.99 201 TYR A C 1
ATOM 1386 O O . TYR A 1 247 ? -22.535 16.338 13.883 1.00 75.73 201 TYR A O 1
ATOM 1395 N N . SER A 1 248 ? -20.721 17.547 13.394 1.00 82.50 202 SER A N 1
ATOM 1396 C CA . SER A 1 248 ? -20.928 17.404 11.974 1.00 87.53 202 SER A CA 1
ATOM 1397 C C . SER A 1 248 ? -21.071 15.943 11.584 1.00 92.52 202 SER A C 1
ATOM 1398 O O . SER A 1 248 ? -21.920 15.602 10.759 1.00 94.44 202 SER A O 1
ATOM 1401 N N . LEU A 1 249 ? -20.258 15.081 12.188 1.00 94.96 203 LEU A N 1
ATOM 1402 C CA . LEU A 1 249 ? -20.298 13.659 11.859 1.00 97.59 203 LEU A CA 1
ATOM 1403 C C . LEU A 1 249 ? -21.531 12.958 12.394 1.00 95.59 203 LEU A C 1
ATOM 1404 O O . LEU A 1 249 ? -22.099 12.113 11.706 1.00 98.68 203 LEU A O 1
ATOM 1409 N N . TRP A 1 250 ? -21.944 13.294 13.614 1.00 88.39 204 TRP A N 1
ATOM 1410 C CA . TRP A 1 250 ? -23.213 12.790 14.116 1.00 84.12 204 TRP A CA 1
ATOM 1411 C C . TRP A 1 250 ? -24.327 13.165 13.158 1.00 84.74 204 TRP A C 1
ATOM 1412 O O . TRP A 1 250 ? -25.251 12.398 12.923 1.00 90.13 204 TRP A O 1
ATOM 1423 N N . ASN A 1 251 ? -24.245 14.353 12.587 1.00 81.46 205 ASN A N 1
ATOM 1424 C CA . ASN A 1 251 ? -25.226 14.688 11.585 1.00 79.91 205 ASN A CA 1
ATOM 1425 C C . ASN A 1 251 ? -25.076 13.786 10.370 1.00 79.67 205 ASN A C 1
ATOM 1426 O O . ASN A 1 251 ? -26.062 13.269 9.897 1.00 82.21 205 ASN A O 1
ATOM 1431 N N . ARG A 1 252 ? -23.865 13.592 9.855 1.00 78.26 206 ARG A N 1
ATOM 1432 C CA . ARG A 1 252 ? -23.730 12.790 8.636 1.00 82.08 206 A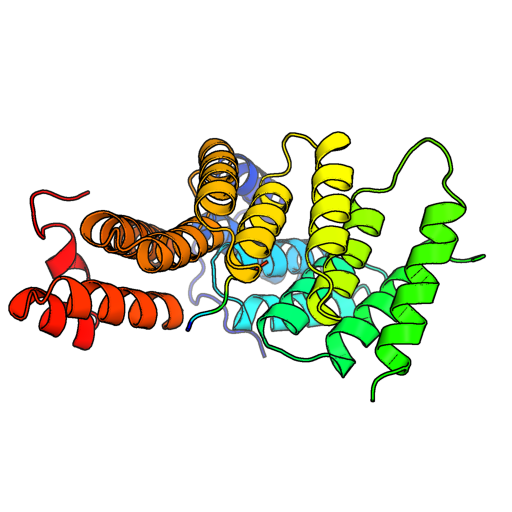RG A CA 1
ATOM 1433 C C . ARG A 1 252 ? -24.287 11.387 8.879 1.00 89.14 206 ARG A C 1
ATOM 1434 O O . ARG A 1 252 ? -24.817 10.722 7.969 1.00 92.59 206 ARG A O 1
ATOM 1442 N N . LEU A 1 253 ? -24.232 10.972 10.139 1.00 88.65 207 LEU A N 1
ATOM 1443 C CA . LEU A 1 253 ? -24.744 9.676 10.517 1.00 87.63 207 LEU A CA 1
ATOM 1444 C C . LEU A 1 253 ? -26.250 9.776 10.387 1.00 92.26 207 LEU A C 1
ATOM 1445 O O . LEU A 1 253 ? -26.849 9.144 9.511 1.00 97.59 207 LEU A O 1
ATOM 1450 N N . GLY A 1 254 ? -26.861 10.607 11.227 1.00 87.44 208 GLY A N 1
ATOM 1451 C CA . GLY A 1 254 ? -28.306 10.698 11.242 1.00 86.18 208 GLY A CA 1
ATOM 1452 C C . GLY A 1 254 ? -28.829 10.800 9.825 1.00 87.55 208 GLY A C 1
ATOM 1453 O O . GLY A 1 254 ? -29.753 10.096 9.427 1.00 94.71 208 GLY A O 1
ATOM 1454 N N . ALA A 1 255 ? -28.201 11.672 9.052 1.00 81.33 209 ALA A N 1
ATOM 1455 C CA . ALA A 1 255 ? -28.594 11.962 7.686 1.00 79.98 209 ALA A CA 1
ATOM 1456 C C . ALA A 1 255 ? -28.562 10.695 6.882 1.00 85.43 209 ALA A C 1
ATOM 1457 O O . ALA A 1 255 ? -29.409 10.475 6.018 1.00 86.37 209 ALA A O 1
ATOM 1459 N N . THR A 1 256 ? -27.568 9.864 7.173 1.00 88.01 210 THR A N 1
ATOM 1460 C CA . THR A 1 256 ? -27.347 8.659 6.392 1.00 93.90 210 THR A CA 1
ATOM 1461 C C . THR A 1 256 ? -28.325 7.539 6.752 1.00 97.18 210 THR A C 1
ATOM 1462 O O . THR A 1 256 ? -28.754 6.775 5.887 1.00 99.06 210 THR A O 1
ATOM 1466 N N . LEU A 1 257 ? -28.683 7.461 8.028 1.00 97.85 211 LEU A N 1
ATOM 1467 C CA . LEU A 1 257 ? -29.690 6.513 8.492 1.00 104.72 211 LEU A CA 1
ATOM 1468 C C . LEU A 1 257 ? -31.067 6.879 7.953 1.00 106.80 211 LEU A C 1
ATOM 1469 O O . LEU A 1 257 ? -31.789 6.039 7.399 1.00 105.76 211 LEU A O 1
ATOM 1474 N N . ALA A 1 258 ? -31.439 8.141 8.153 1.00 105.25 212 ALA A N 1
ATOM 1475 C CA . ALA A 1 258 ? -32.728 8.629 7.712 1.00 106.26 212 ALA A CA 1
ATOM 1476 C C . ALA A 1 258 ? -32.797 8.419 6.220 1.00 109.42 212 ALA A C 1
ATOM 1477 O O . ALA A 1 258 ? -33.714 7.772 5.715 1.00 116.18 212 ALA A O 1
ATOM 1479 N N . ASN A 1 259 ? -31.790 8.921 5.523 1.00 105.64 213 ASN A N 1
ATOM 1480 C CA . ASN A 1 259 ? -31.665 8.663 4.105 1.00 110.26 213 ASN A CA 1
ATOM 1481 C C . ASN A 1 259 ? -31.726 7.177 3.803 1.00 118.57 213 ASN A C 1
ATOM 1482 O O . ASN A 1 259 ? -32.119 6.768 2.707 1.00 122.63 213 ASN A O 1
ATOM 1487 N N . GLY A 1 260 ? -31.321 6.370 4.776 1.00 120.94 214 GLY A N 1
ATOM 1488 C CA . GLY A 1 260 ? -31.376 4.930 4.624 1.00 127.40 214 GLY A CA 1
ATOM 1489 C C . GLY A 1 260 ? -32.659 4.393 5.217 1.00 131.07 214 GLY A C 1
ATOM 1490 O O . GLY A 1 260 ? -32.786 3.211 5.520 1.00 133.44 214 GLY A O 1
ATOM 1491 N N . ASP A 1 261 ? -33.616 5.289 5.399 1.00 131.88 215 ASP A N 1
ATOM 1492 C CA . ASP A 1 261 ? -34.939 4.903 5.857 1.00 135.88 215 ASP A CA 1
ATOM 1493 C C . ASP A 1 261 ? -34.892 4.249 7.232 1.00 134.49 215 ASP A C 1
ATOM 1494 O O . ASP A 1 261 ? -35.810 3.518 7.601 1.00 135.21 215 ASP A O 1
ATOM 1499 N N . ARG A 1 262 ? -33.840 4.510 8.002 1.00 130.88 216 ARG A N 1
ATOM 1500 C CA . ARG A 1 262 ? -33.891 4.100 9.397 1.00 132.10 216 ARG A CA 1
ATOM 1501 C C . ARG A 1 262 ? -33.941 5.372 10.193 1.00 124.85 216 ARG A C 1
ATOM 1502 O O . ARG A 1 262 ? -32.913 5.945 10.528 1.00 117.69 216 ARG A O 1
ATOM 1510 N N . SER A 1 263 ? -35.156 5.741 10.570 1.00 127.95 217 SER A N 1
ATOM 1511 C CA . SER A 1 263 ? -35.438 7.075 11.074 1.00 125.89 217 SER A CA 1
ATOM 1512 C C . SER A 1 263 ? -35.238 7.311 12.570 1.00 124.55 217 SER A C 1
ATOM 1513 O O . SER A 1 263 ? -34.770 8.372 12.963 1.00 121.00 217 SER A O 1
ATOM 1516 N N . GLU A 1 264 ? -35.611 6.347 13.406 1.00 127.85 218 GLU A N 1
ATOM 1517 C CA . GLU A 1 264 ? -35.445 6.519 14.852 1.00 128.49 218 GLU A CA 1
ATOM 1518 C C . GLU A 1 264 ? -33.965 6.620 15.196 1.00 123.79 218 GLU A C 1
ATOM 1519 O O . GLU A 1 264 ? -33.523 7.489 15.976 1.00 119.16 218 GLU A O 1
ATOM 1525 N N . GLU A 1 265 ? -33.204 5.718 14.589 1.00 123.81 219 GLU A N 1
ATOM 1526 C CA . GLU A 1 265 ? -31.759 5.731 14.688 1.00 119.31 219 GLU A CA 1
ATOM 1527 C C . GLU A 1 265 ? -31.263 7.154 14.345 1.00 109.52 219 GLU A C 1
ATOM 1528 O O . GLU A 1 265 ? -30.607 7.832 15.164 1.00 105.55 219 GLU A O 1
ATOM 1534 N N . ALA A 1 266 ? -31.653 7.618 13.158 1.00 105.13 220 ALA A N 1
ATOM 1535 C CA . ALA A 1 266 ? -31.288 8.942 12.653 1.00 96.00 220 ALA A CA 1
ATOM 1536 C C . ALA A 1 266 ? -31.573 10.023 13.686 1.00 93.21 220 ALA A C 1
ATOM 1537 O O . ALA A 1 266 ? -30.733 10.883 13.944 1.00 91.62 220 ALA A O 1
ATOM 1539 N N . VAL A 1 267 ? -32.762 9.958 14.276 1.00 91.32 221 VAL A N 1
ATOM 1540 C CA . VAL A 1 267 ? -33.185 10.875 15.329 1.00 86.47 221 VAL A CA 1
ATOM 1541 C C . VAL A 1 267 ? -32.221 10.876 16.497 1.00 83.46 221 VAL A C 1
ATOM 1542 O O . VAL A 1 267 ? -31.894 11.924 17.034 1.00 76.28 221 VAL A O 1
ATOM 1546 N N . GLU A 1 268 ? -31.777 9.704 16.930 1.00 90.21 222 GLU A N 1
ATOM 1547 C CA . GLU A 1 268 ? -30.837 9.725 18.041 1.00 92.75 222 GLU A CA 1
ATOM 1548 C C . GLU A 1 268 ? -29.561 10.434 17.608 1.00 88.30 222 GLU A C 1
ATOM 1549 O O . GLU A 1 268 ? -28.977 11.214 18.369 1.00 86.40 222 GLU A O 1
ATOM 1555 N N . ALA A 1 269 ? -29.139 10.179 16.374 1.00 85.71 223 ALA A N 1
ATOM 1556 C CA . ALA A 1 269 ? -27.939 10.841 15.869 1.00 82.79 223 ALA A CA 1
ATOM 1557 C C . ALA A 1 269 ? -28.090 12.383 15.895 1.00 80.38 223 ALA A C 1
ATOM 1558 O O . ALA A 1 269 ? -27.307 13.101 16.528 1.00 78.53 223 ALA A O 1
ATOM 1560 N N . TYR A 1 270 ? -29.117 12.876 15.221 1.00 76.96 224 TYR A N 1
ATOM 1561 C CA . TYR A 1 270 ? -29.432 14.289 15.230 1.00 75.49 224 TYR A CA 1
ATOM 1562 C C . TYR A 1 270 ? -29.449 14.831 16.652 1.00 78.83 224 TYR A C 1
ATOM 1563 O O . TYR A 1 270 ? -28.766 15.792 16.956 1.00 84.05 224 TYR A O 1
ATOM 1572 N N . THR A 1 271 ? -30.230 14.222 17.528 1.00 78.30 225 THR A N 1
ATOM 1573 C CA . THR A 1 271 ? -30.304 14.670 18.914 1.00 79.39 225 THR A CA 1
ATOM 1574 C C . THR A 1 271 ? -28.922 14.800 19.536 1.00 83.94 225 THR A C 1
ATOM 1575 O O . THR A 1 271 ? -28.670 15.687 20.353 1.00 83.13 225 THR A O 1
ATOM 1579 N N . ARG A 1 272 ? -28.028 13.895 19.162 1.00 88.21 226 ARG A N 1
ATOM 1580 C CA . ARG A 1 272 ? -26.669 13.950 19.670 1.00 90.02 226 ARG A CA 1
ATOM 1581 C C . ARG A 1 272 ? -25.982 15.206 19.177 1.00 87.20 226 ARG A C 1
ATOM 1582 O O . ARG A 1 272 ? -25.467 16.002 19.965 1.00 88.89 226 ARG A O 1
ATOM 1590 N N . ALA A 1 273 ? -26.002 15.387 17.861 1.00 86.10 227 ALA A N 1
ATOM 1591 C CA . ALA A 1 273 ? -25.428 16.579 17.245 1.00 86.79 227 ALA A CA 1
ATOM 1592 C C . ALA A 1 273 ? -25.926 17.857 17.925 1.00 86.73 227 ALA A C 1
ATOM 1593 O O . ALA A 1 273 ? -25.138 18.673 18.401 1.00 86.23 227 ALA A O 1
ATOM 1595 N N . LEU A 1 274 ? -27.242 18.017 17.977 1.00 87.93 228 LEU A N 1
ATOM 1596 C CA . LEU A 1 274 ? -27.851 19.205 18.576 1.00 91.38 228 LEU A CA 1
ATOM 1597 C C . LEU A 1 274 ? -27.569 19.314 20.072 1.00 95.29 228 LEU A C 1
ATOM 1598 O O . LEU A 1 274 ? -27.662 20.398 20.648 1.00 97.92 228 LEU A O 1
ATOM 1603 N N . GLU A 1 275 ? -27.235 18.198 20.705 1.00 96.03 229 GLU A N 1
ATOM 1604 C CA . GLU A 1 275 ? -26.867 18.258 22.102 1.00 103.70 229 GLU A CA 1
ATOM 1605 C C . GLU A 1 275 ? -25.459 18.829 22.195 1.00 104.69 229 GLU A C 1
ATOM 1606 O O . GLU A 1 275 ? -25.071 19.420 23.203 1.00 106.19 229 GLU A O 1
ATOM 1612 N N . ILE A 1 276 ? -24.701 18.650 21.119 1.00 103.65 230 ILE A N 1
ATOM 1613 C CA . ILE A 1 276 ? -23.355 19.209 21.013 1.00 102.09 230 ILE A CA 1
ATOM 1614 C C . ILE A 1 276 ? -23.401 20.671 20.543 1.00 101.09 230 ILE A C 1
ATOM 1615 O O . ILE A 1 276 ? -23.024 21.584 21.282 1.00 103.97 230 ILE A O 1
ATOM 1620 N N . GLN A 1 277 ? -23.888 20.890 19.326 1.00 95.79 231 GLN A N 1
ATOM 1621 C CA . GLN A 1 277 ? -24.013 22.236 18.795 1.00 94.99 231 GLN A CA 1
ATOM 1622 C C . GLN A 1 277 ? -25.472 22.545 18.566 1.00 90.01 231 GLN A C 1
ATOM 1623 O O . GLN A 1 277 ? -25.979 22.366 17.458 1.00 85.86 231 GLN A O 1
ATOM 1629 N N . PRO A 1 278 ? -26.162 22.989 19.625 1.00 91.19 232 PRO A N 1
ATOM 1630 C CA . PRO A 1 278 ? -27.583 23.347 19.598 1.00 91.20 232 PRO A CA 1
ATOM 1631 C C . PRO A 1 278 ? -27.897 24.432 18.563 1.00 92.51 232 PRO A C 1
ATOM 1632 O O . PRO A 1 278 ? -29.049 24.577 18.166 1.00 92.71 232 PRO A O 1
ATOM 1636 N N . GLY A 1 279 ? -26.890 25.160 18.103 1.00 92.25 233 GLY A N 1
ATOM 1637 C CA . GLY A 1 279 ? -27.119 26.095 17.023 1.00 92.15 233 GLY A CA 1
ATOM 1638 C C . GLY A 1 279 ? -27.119 25.471 15.634 1.00 91.61 233 GLY A C 1
ATOM 1639 O O . GLY A 1 279 ? -26.984 26.174 14.631 1.00 90.49 233 GLY A O 1
ATOM 1640 N N . PHE A 1 280 ? -27.307 24.161 15.543 1.00 96.13 234 PHE A N 1
ATOM 1641 C CA . PHE A 1 280 ? -27.038 23.476 14.274 1.00 97.77 234 PHE A CA 1
ATOM 1642 C C . PHE A 1 280 ? -28.296 23.483 13.391 1.00 100.26 234 PHE A C 1
ATOM 1643 O O . PHE A 1 280 ? -29.268 22.766 13.645 1.00 104.43 234 PHE A O 1
ATOM 1651 N N . ILE A 1 281 ? -28.256 24.275 12.323 1.00 94.65 235 ILE A N 1
ATOM 1652 C CA . ILE A 1 281 ? -29.440 24.447 11.490 1.00 91.02 235 ILE A CA 1
ATOM 1653 C C . ILE A 1 281 ? -29.710 23.160 10.711 1.00 87.54 235 ILE A C 1
ATOM 1654 O O . ILE A 1 281 ? -30.795 22.578 10.811 1.00 87.82 235 ILE A O 1
ATOM 1659 N N . ARG A 1 282 ? -28.701 22.689 9.985 1.00 86.03 236 ARG A N 1
ATOM 1660 C CA . ARG A 1 282 ? -28.835 21.492 9.150 1.00 87.70 236 ARG A CA 1
ATOM 1661 C C . ARG A 1 282 ? -29.331 20.254 9.915 1.00 88.11 236 ARG A C 1
ATOM 1662 O O . ARG A 1 282 ? -30.012 19.387 9.352 1.00 86.27 236 ARG A O 1
ATOM 1670 N N . SER A 1 283 ? -29.000 20.173 11.197 1.00 87.13 237 SER A N 1
ATOM 1671 C CA . SER A 1 283 ? -29.464 19.051 11.990 1.00 91.02 237 SER A CA 1
ATOM 1672 C C . SER A 1 283 ? -30.908 19.238 12.435 1.00 96.03 237 SER A C 1
ATOM 1673 O O . SER A 1 283 ? -31.653 18.277 12.500 1.00 99.99 237 SER A O 1
ATOM 1676 N N . ARG A 1 284 ? -31.300 20.466 12.762 1.00 95.38 238 ARG A N 1
ATOM 1677 C CA . ARG A 1 284 ? -32.701 20.747 13.069 1.00 93.62 238 ARG A CA 1
ATOM 1678 C C . ARG A 1 284 ? -33.540 20.354 11.870 1.00 90.25 238 ARG A C 1
ATOM 1679 O O . ARG A 1 284 ? -34.565 19.685 11.988 1.00 91.75 238 ARG A O 1
ATOM 1687 N N . TYR A 1 285 ? -33.097 20.801 10.706 1.00 84.71 239 TYR A N 1
ATOM 1688 C CA . TYR A 1 285 ? -33.766 20.474 9.468 1.00 84.75 239 TYR A CA 1
ATOM 1689 C C . TYR A 1 285 ? -33.870 18.958 9.267 1.00 91.94 239 TYR A C 1
ATOM 1690 O O . TYR A 1 285 ? -34.972 18.393 9.206 1.00 94.32 239 TYR A O 1
ATOM 1699 N N . ASN A 1 286 ? -32.714 18.305 9.156 1.00 93.40 240 ASN A N 1
ATOM 1700 C CA . ASN A 1 286 ? -32.659 16.863 8.972 1.00 91.00 240 ASN A CA 1
ATOM 1701 C C . ASN A 1 286 ? -33.582 16.170 9.964 1.00 93.31 240 ASN A C 1
ATOM 1702 O O . ASN A 1 286 ? -34.326 15.242 9.623 1.00 99.22 240 ASN A O 1
ATOM 1707 N N . LEU A 1 287 ? -33.533 16.640 11.200 1.00 90.03 241 LEU A N 1
ATOM 1708 C CA . LEU A 1 287 ? -34.365 16.117 12.268 1.00 91.52 241 LEU A CA 1
ATOM 1709 C C . LEU A 1 287 ? -35.822 16.219 11.877 1.00 94.79 241 LEU A C 1
ATOM 1710 O O . LEU A 1 287 ? -36.559 15.243 11.951 1.00 97.56 241 LEU A O 1
ATOM 1715 N N . GLY A 1 288 ? -36.235 17.403 11.443 1.00 95.50 242 GLY A N 1
ATOM 1716 C CA . GLY A 1 288 ? -37.603 17.598 11.003 1.00 97.49 242 GLY A CA 1
ATOM 1717 C C . GLY A 1 288 ? -37.985 16.545 9.983 1.00 99.66 242 GLY A C 1
ATOM 1718 O O . GLY A 1 288 ? -38.954 15.802 10.172 1.00 104.41 242 GLY A O 1
ATOM 1719 N N . ILE A 1 289 ? -37.187 16.442 8.925 1.00 97.04 243 ILE A N 1
ATOM 1720 C CA . ILE A 1 289 ? -37.435 15.444 7.888 1.00 98.97 243 ILE A CA 1
ATOM 1721 C C . ILE A 1 289 ? -37.686 14.081 8.511 1.00 99.12 243 ILE A C 1
ATOM 1722 O O . ILE A 1 289 ? -38.636 13.372 8.158 1.00 101.71 243 ILE A O 1
ATOM 1727 N N . SER A 1 290 ? -36.834 13.707 9.452 1.00 98.02 244 SER A N 1
ATOM 1728 C CA . SER A 1 290 ? -37.010 12.407 10.090 1.00 102.27 244 SER A CA 1
ATOM 1729 C C . SER A 1 290 ? -38.363 12.313 10.794 1.00 100.02 244 SER A C 1
ATOM 1730 O O . SER A 1 290 ? -39.078 11.336 10.621 1.00 103.08 244 SER A O 1
ATOM 1733 N N . CYS A 1 291 ? -38.717 13.334 11.567 1.00 95.28 245 CYS A N 1
ATOM 1734 C CA . CYS A 1 291 ? -39.985 13.343 12.291 1.00 98.29 245 CYS A CA 1
ATOM 1735 C C . CYS A 1 291 ? -41.169 13.150 11.357 1.00 104.28 245 CYS A 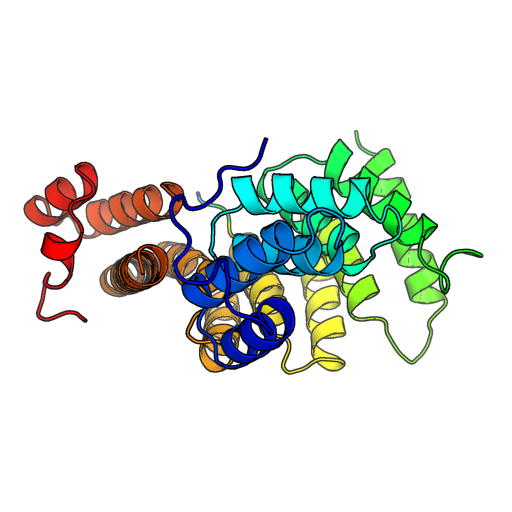C 1
ATOM 1736 O O . CYS A 1 291 ? -42.135 12.452 11.677 1.00 108.28 245 CYS A O 1
ATOM 1739 N N . ILE A 1 292 ? -41.109 13.807 10.210 1.00 103.43 246 ILE A N 1
ATOM 1740 C CA . ILE A 1 292 ? -42.084 13.543 9.184 1.00 108.04 246 ILE A CA 1
ATOM 1741 C C . ILE A 1 292 ? -42.081 12.052 8.915 1.00 113.16 246 ILE A C 1
ATOM 1742 O O . ILE A 1 292 ? -43.116 11.399 9.001 1.00 116.52 246 ILE A O 1
ATOM 1747 N N . ASN A 1 293 ? -40.904 11.507 8.622 1.00 116.69 247 ASN A N 1
ATOM 1748 C CA . ASN A 1 293 ? -40.801 10.086 8.307 1.00 124.30 247 ASN A CA 1
ATOM 1749 C C . ASN A 1 293 ? -41.374 9.206 9.403 1.00 128.79 247 ASN A C 1
ATOM 1750 O O . ASN A 1 293 ? -41.694 8.044 9.172 1.00 135.26 247 ASN A O 1
ATOM 1755 N N . LEU A 1 294 ? -41.476 9.758 10.604 1.00 126.24 248 LEU A N 1
ATOM 1756 C CA . LEU A 1 294 ? -42.065 9.043 11.723 1.00 128.82 248 LEU A CA 1
ATOM 1757 C C . LEU A 1 294 ? -43.539 9.349 11.912 1.00 130.22 248 LEU A C 1
ATOM 1758 O O . LEU A 1 294 ? -44.215 8.696 12.705 1.00 134.21 248 LEU A O 1
ATOM 1763 N N . GLY A 1 295 ? -44.037 10.344 11.189 1.00 127.86 249 GLY A N 1
ATOM 1764 C CA . GLY A 1 295 ? -45.393 10.803 11.401 1.00 130.70 249 GLY A CA 1
ATOM 1765 C C . GLY A 1 295 ? -45.532 11.663 12.645 1.00 129.82 249 GLY A C 1
ATOM 1766 O O . GLY A 1 295 ? -46.645 11.949 13.086 1.00 132.02 249 GLY A O 1
ATOM 1767 N N . ALA A 1 296 ? -44.407 12.070 13.228 1.00 127.36 250 ALA A N 1
ATOM 1768 C CA . ALA A 1 296 ? -44.445 13.066 14.291 1.00 125.38 250 ALA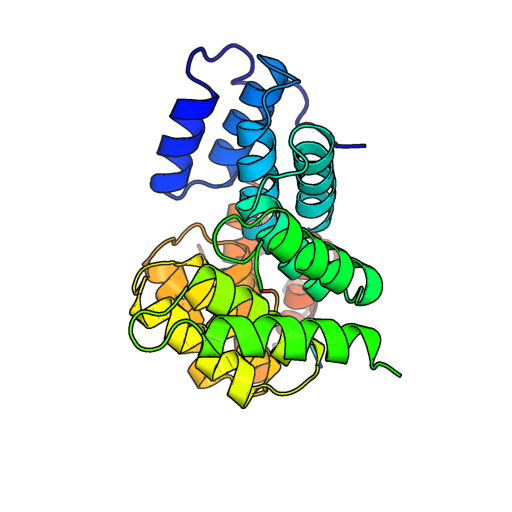 A CA 1
ATOM 1769 C C . ALA A 1 296 ? -44.420 14.429 13.627 1.00 122.70 250 ALA A C 1
ATOM 1770 O O . ALA A 1 296 ? -43.451 14.789 12.966 1.00 119.24 250 ALA A O 1
ATOM 1772 N N . TYR A 1 297 ? -45.489 15.188 13.811 1.00 124.89 251 TYR A N 1
ATOM 1773 C CA . TYR A 1 297 ? -45.687 16.414 13.051 1.00 124.53 251 TYR A CA 1
ATOM 1774 C C . TYR A 1 297 ? -45.514 17.653 13.898 1.00 122.43 251 TYR A C 1
ATOM 1775 O O . TYR A 1 297 ? -44.679 18.497 13.604 1.00 121.38 251 TYR A O 1
ATOM 1784 N N . ARG A 1 298 ? -46.319 17.772 14.942 1.00 140.96 252 ARG A N 1
ATOM 1785 C CA . ARG A 1 298 ? -46.166 18.886 15.858 1.00 139.06 252 ARG A CA 1
ATOM 1786 C C . ARG A 1 298 ? -44.674 19.064 16.144 1.00 132.34 252 ARG A C 1
ATOM 1787 O O . ARG A 1 298 ? -44.170 20.191 16.175 1.00 130.40 252 ARG A O 1
ATOM 1795 N N . GLU A 1 299 ? -43.964 17.948 16.303 1.00 130.66 253 GLU A N 1
ATOM 1796 C CA . GLU A 1 299 ? -42.519 17.970 16.543 1.00 128.84 253 GLU A CA 1
ATOM 1797 C C . GLU A 1 299 ? -41.700 18.339 15.304 1.00 124.00 253 GLU A C 1
ATOM 1798 O O . GLU A 1 299 ? -40.742 19.115 15.390 1.00 122.19 253 GLU A O 1
ATOM 1804 N N . ALA A 1 300 ? -42.071 17.781 14.157 1.00 121.33 254 ALA A N 1
ATOM 1805 C CA . ALA A 1 300 ? -41.425 18.151 12.898 1.00 114.98 254 ALA A CA 1
ATOM 1806 C C . ALA A 1 300 ? -41.476 19.667 12.697 1.00 110.93 254 ALA A C 1
ATOM 1807 O O . ALA A 1 300 ? -40.448 20.324 12.505 1.00 109.01 254 ALA A O 1
ATOM 1809 N N . VAL A 1 301 ? -42.685 20.215 12.756 1.00 108.85 255 VAL A N 1
ATOM 1810 C CA . VAL A 1 301 ? -42.883 21.652 12.698 1.00 106.76 255 VAL A CA 1
ATOM 1811 C C . VAL A 1 301 ? -42.020 22.370 13.733 1.00 107.20 255 VAL A C 1
ATOM 1812 O O . VAL A 1 301 ? -41.227 23.237 13.388 1.00 102.23 255 VAL A O 1
ATOM 1816 N N . SER A 1 302 ? -42.149 21.984 14.999 1.00 112.99 256 SER A N 1
ATOM 1817 C CA . SER A 1 302 ? -41.383 22.634 16.057 1.00 114.49 256 SER A CA 1
ATOM 1818 C C . SER A 1 302 ? -39.930 22.765 15.642 1.00 110.02 256 SER A C 1
ATOM 1819 O O . SER A 1 302 ? -39.306 23.806 15.847 1.00 109.91 256 SER A O 1
ATOM 1822 N N . ASN A 1 303 ? -39.386 21.709 15.054 1.00 107.77 257 ASN A N 1
ATOM 1823 C CA . ASN A 1 303 ? -38.000 21.770 14.608 1.00 104.93 257 ASN A CA 1
ATOM 1824 C C . ASN A 1 303 ? -37.803 22.719 13.443 1.00 102.91 257 ASN A C 1
ATOM 1825 O O . ASN A 1 303 ? -36.805 23.432 13.389 1.00 102.42 257 ASN A O 1
ATOM 1830 N N . PHE A 1 304 ? -38.755 22.728 12.514 1.00 102.04 258 PHE A N 1
ATOM 1831 C CA . PHE A 1 304 ? -38.672 23.623 11.365 1.00 101.58 258 PHE A CA 1
ATOM 1832 C C . PHE A 1 304 ? -38.666 25.087 11.793 1.00 103.81 258 PHE A C 1
ATOM 1833 O O . PHE A 1 304 ? -37.736 25.835 11.486 1.00 103.31 258 PHE A O 1
ATOM 1841 N N . LEU A 1 305 ? -39.695 25.480 12.532 1.00 105.07 259 LEU A N 1
ATOM 1842 C CA . LEU A 1 305 ? -39.721 26.775 13.185 1.00 103.63 259 LEU A CA 1
ATOM 1843 C C . LEU A 1 305 ? -38.375 27.041 13.867 1.00 102.75 259 LEU A C 1
ATOM 1844 O O . LEU A 1 305 ? -37.629 27.913 13.437 1.00 103.27 259 LEU A O 1
ATOM 1849 N N . THR A 1 306 ? -38.041 26.261 14.894 1.00 101.19 260 THR A N 1
ATOM 1850 C CA . THR A 1 306 ? -36.841 26.533 15.676 1.00 101.03 260 THR A CA 1
ATOM 1851 C C . THR A 1 306 ? -35.720 26.851 14.710 1.00 100.13 260 THR A C 1
ATOM 1852 O O . THR A 1 306 ? -34.961 27.802 14.890 1.00 99.21 260 THR A O 1
ATOM 1856 N N . ALA A 1 307 ? -35.645 26.063 13.650 1.00 102.15 261 ALA A N 1
ATOM 1857 C CA . ALA A 1 307 ? -34.639 26.279 12.627 1.00 103.58 261 ALA A CA 1
ATOM 1858 C C . ALA A 1 307 ? -34.728 27.695 12.067 1.00 105.56 261 ALA A C 1
ATOM 1859 O O . ALA A 1 307 ? -33.813 28.481 12.251 1.00 105.32 261 ALA A O 1
ATOM 1861 N N . LEU A 1 308 ? -35.828 28.019 11.391 1.00 105.41 262 LEU A N 1
ATOM 1862 C CA . LEU A 1 308 ? -35.977 29.341 10.782 1.00 105.78 262 LEU A CA 1
ATOM 1863 C C . LEU A 1 308 ? -35.663 30.458 11.779 1.00 110.88 262 LEU A C 1
ATOM 1864 O O . LEU A 1 308 ? -34.902 31.381 11.478 1.00 113.90 262 LEU A O 1
ATOM 1869 N N . SER A 1 309 ? -36.231 30.358 12.974 1.00 111.14 263 SER A N 1
ATOM 1870 C CA . SER A 1 309 ? -35.922 31.289 14.047 1.00 111.26 263 SER A CA 1
ATOM 1871 C C . SER A 1 309 ? -34.420 31.462 14.202 1.00 110.47 263 SER A C 1
ATOM 1872 O O . SER A 1 309 ? -33.932 32.564 14.409 1.00 114.48 263 SER A O 1
ATOM 1875 N N . LEU A 1 310 ? -33.675 30.372 14.120 1.00 107.77 264 LEU A N 1
ATOM 1876 C CA . LEU A 1 310 ? -32.236 30.489 14.299 1.00 109.79 264 LEU A CA 1
ATOM 1877 C C . LEU A 1 310 ? -31.529 30.971 13.044 1.00 109.83 264 LEU A C 1
ATOM 1878 O O . LEU A 1 310 ? -30.447 31.556 13.120 1.00 110.64 264 LEU A O 1
ATOM 1883 N N . GLN A 1 311 ? -32.138 30.714 11.893 1.00 108.91 265 GLN A N 1
ATOM 1884 C CA . GLN A 1 311 ? -31.488 30.967 10.620 1.00 110.94 265 GLN A CA 1
ATOM 1885 C C . GLN A 1 311 ? -31.566 32.451 10.268 1.00 119.84 265 GLN A C 1
ATOM 1886 O O . GLN A 1 311 ? -30.582 33.035 9.811 1.00 121.71 265 GLN A O 1
ATOM 1892 N N . ARG A 1 312 ? -32.731 33.055 10.506 1.00 126.07 266 ARG A N 1
ATOM 1893 C CA . ARG A 1 312 ? -32.938 34.486 10.276 1.00 132.64 266 ARG A CA 1
ATOM 1894 C C . ARG A 1 312 ? -32.036 35.319 11.170 1.00 132.62 266 ARG A C 1
ATOM 1895 O O . ARG A 1 312 ? -31.610 36.410 10.787 1.00 138.47 266 ARG A O 1
ATOM 1903 N N . LYS A 1 313 ? -31.764 34.811 12.368 1.00 126.71 267 LYS A N 1
ATOM 1904 C CA . LYS A 1 313 ? -30.942 35.529 13.332 1.00 125.91 267 LYS A CA 1
ATOM 1905 C C . LYS A 1 313 ? -29.624 36.002 12.719 1.00 124.47 267 LYS A C 1
ATOM 1906 O O . LYS A 1 313 ? -29.310 35.688 11.569 1.00 121.33 267 LYS A O 1
ATOM 1912 N N . SER A 1 326 ? -32.393 29.980 3.197 1.00 92.11 280 SER A N 1
ATOM 1913 C CA . SER A 1 326 ? -33.057 28.784 2.676 1.00 93.42 280 SER A CA 1
ATOM 1914 C C . SER A 1 326 ? -34.609 28.760 2.700 1.00 110.76 280 SER A C 1
ATOM 1915 O O . SER A 1 326 ? -35.273 29.058 3.711 1.00 108.84 280 SER A O 1
ATOM 1918 N N . GLY A 1 327 ? -35.152 28.403 1.539 1.00 110.16 281 GLY A N 1
ATOM 1919 C CA . GLY A 1 327 ? -36.546 28.070 1.379 1.00 107.00 281 GLY A CA 1
ATOM 1920 C C . GLY A 1 327 ? -36.863 26.609 1.636 1.00 104.92 281 GLY A C 1
ATOM 1921 O O . GLY A 1 327 ? -37.968 26.310 2.026 1.00 107.47 281 GLY A O 1
ATOM 1922 N N . ASN A 1 328 ? -35.915 25.699 1.429 1.00 103.79 282 ASN A N 1
ATOM 1923 C CA . ASN A 1 328 ? -36.182 24.257 1.566 1.00 102.51 282 ASN A CA 1
ATOM 1924 C C . ASN A 1 328 ? -36.778 23.890 2.916 1.00 102.25 282 ASN A C 1
ATOM 1925 O O . ASN A 1 328 ? -37.643 23.008 3.030 1.00 106.45 282 ASN A O 1
ATOM 1930 N N . ILE A 1 329 ? -36.294 24.573 3.943 1.00 96.76 283 ILE A N 1
ATOM 1931 C CA . ILE A 1 329 ? -36.846 24.442 5.277 1.00 90.40 283 ILE A CA 1
ATOM 1932 C C . ILE A 1 329 ? -38.294 24.882 5.256 1.00 92.26 283 ILE A C 1
ATOM 1933 O O . ILE A 1 329 ? -39.165 24.205 5.794 1.00 89.57 283 ILE A O 1
ATOM 1938 N N . TRP A 1 330 ? -38.548 26.024 4.627 1.00 98.42 284 TRP A N 1
ATOM 1939 C CA . TRP A 1 330 ? -39.916 26.484 4.462 1.00 104.42 284 TRP A CA 1
ATOM 1940 C C . TRP A 1 330 ? -40.754 25.386 3.839 1.00 105.12 284 TRP A C 1
ATOM 1941 O O . TRP A 1 330 ? -41.846 25.091 4.317 1.00 108.38 284 TRP A O 1
ATOM 1952 N N . ALA A 1 331 ? -40.237 24.768 2.785 1.00 102.70 285 ALA A N 1
ATOM 1953 C CA . ALA A 1 331 ? -40.998 23.776 2.043 1.00 103.31 285 ALA A CA 1
ATOM 1954 C C . ALA A 1 331 ? -41.413 22.640 2.967 1.00 103.78 285 ALA A C 1
ATOM 1955 O O . ALA A 1 331 ? -42.608 22.341 3.121 1.00 110.82 285 ALA A O 1
ATOM 1957 N N . ALA A 1 332 ? -40.420 22.046 3.619 1.00 94.64 286 ALA A N 1
ATOM 1958 C CA . ALA A 1 332 ? -40.671 20.984 4.579 1.00 91.05 286 ALA A CA 1
ATOM 1959 C C . ALA A 1 332 ? -41.755 21.394 5.564 1.00 96.02 286 ALA A C 1
ATOM 1960 O O . ALA A 1 332 ? -42.752 20.684 5.773 1.00 97.74 286 ALA A O 1
ATOM 1962 N N . LEU A 1 333 ? -41.551 22.544 6.188 1.00 98.64 287 LEU A N 1
ATOM 1963 C CA . LEU A 1 333 ? -42.512 23.012 7.158 1.00 102.85 287 LEU A CA 1
ATOM 1964 C C . LEU A 1 333 ? -43.905 22.992 6.558 1.00 107.11 287 LEU A C 1
ATOM 1965 O O . LEU A 1 333 ? -44.811 22.376 7.112 1.00 112.07 287 LEU A O 1
ATOM 1970 N N . ARG A 1 334 ? -44.064 23.648 5.413 1.00 107.07 288 ARG A N 1
ATOM 1971 C CA . ARG A 1 334 ? -45.362 23.732 4.758 1.00 110.21 288 ARG A CA 1
ATOM 1972 C C . ARG A 1 334 ? -45.963 22.339 4.702 1.00 108.88 288 ARG A C 1
ATOM 1973 O O . ARG A 1 334 ? -47.141 22.159 5.011 1.00 110.02 288 ARG A O 1
ATOM 1981 N N . ILE A 1 335 ? -45.141 21.349 4.356 1.00 106.64 289 ILE A N 1
ATOM 1982 C CA . ILE A 1 335 ? -45.620 19.958 4.290 1.00 108.91 289 ILE A CA 1
ATOM 1983 C C . ILE A 1 335 ? -46.126 19.377 5.620 1.00 107.77 289 ILE A C 1
ATOM 1984 O O . ILE A 1 335 ? -47.278 18.959 5.735 1.00 104.67 289 ILE A O 1
ATOM 1989 N N . ALA A 1 336 ? -45.255 19.345 6.622 1.00 107.96 290 ALA A N 1
ATOM 1990 C CA . ALA A 1 336 ? -45.645 18.808 7.921 1.00 110.89 290 ALA A CA 1
ATOM 1991 C C . ALA A 1 336 ? -46.944 19.460 8.371 1.00 115.10 290 ALA A C 1
ATOM 1992 O O . ALA A 1 336 ? -47.861 18.800 8.868 1.00 118.50 290 ALA A O 1
ATOM 1994 N N . LEU A 1 337 ? -46.994 20.773 8.192 1.00 116.12 291 LEU A N 1
ATOM 1995 C CA . LEU A 1 337 ? -48.155 21.562 8.531 1.00 123.13 291 LEU A CA 1
ATOM 1996 C C . LEU A 1 337 ? -49.384 21.034 7.818 1.00 130.48 291 LEU A C 1
ATOM 1997 O O . LEU A 1 337 ? -50.440 20.822 8.422 1.00 135.06 291 LEU A O 1
ATOM 2002 N N . SER A 1 338 ? -49.244 20.844 6.513 1.00 130.88 292 SER A N 1
ATOM 2003 C CA . SER A 1 338 ? -50.329 20.307 5.715 1.00 134.14 292 SER A CA 1
ATOM 2004 C C . SER A 1 338 ? -50.780 18.978 6.300 1.00 134.85 292 SER A C 1
ATOM 2005 O O . SER A 1 338 ? -51.950 18.622 6.201 1.00 142.15 292 SER A O 1
ATOM 2008 N N . LEU A 1 339 ? -49.861 18.246 6.921 1.00 129.39 293 LEU A N 1
ATOM 2009 C CA . LEU A 1 339 ? -50.216 16.949 7.493 1.00 129.96 293 LEU A CA 1
ATOM 2010 C C . LEU A 1 339 ? -50.946 17.052 8.821 1.00 133.13 293 LEU A C 1
ATOM 2011 O O . LEU A 1 339 ? -51.792 16.218 9.137 1.00 137.53 293 LEU A O 1
ATOM 2016 N N . MET A 1 340 ? -50.634 18.072 9.604 1.00 131.40 294 MET A N 1
ATOM 2017 C CA . MET A 1 340 ? -51.449 18.320 10.779 1.00 137.61 294 MET A CA 1
ATOM 2018 C C . MET A 1 340 ? -52.827 18.834 10.355 1.00 147.44 294 MET A C 1
ATOM 2019 O O . MET A 1 340 ? -53.745 18.933 11.174 1.00 151.89 294 MET A O 1
ATOM 2024 N N . ASP A 1 341 ? -52.962 19.157 9.071 1.00 151.77 295 ASP A N 1
ATOM 2025 C CA . ASP A 1 341 ? -54.150 19.841 8.553 1.00 161.38 295 ASP A CA 1
ATOM 2026 C C . ASP A 1 341 ? -54.604 20.977 9.480 1.00 166.50 295 ASP A C 1
ATOM 2027 O O . ASP A 1 341 ? -55.692 20.938 10.058 1.00 171.87 295 ASP A O 1
ATOM 2032 N N . GLN A 1 342 ? -53.742 21.984 9.602 1.00 164.61 296 GLN A N 1
ATOM 2033 C CA . GLN A 1 342 ? -54.003 23.174 10.404 1.00 168.68 296 GLN A CA 1
ATOM 2034 C C . GLN A 1 342 ? -53.988 24.385 9.476 1.00 171.10 296 GLN A C 1
ATOM 2035 O O . GLN A 1 342 ? -52.962 25.058 9.339 1.00 167.72 296 GLN A O 1
ATOM 2041 N N . PRO A 1 343 ? -55.129 24.643 8.814 1.00 176.52 297 PRO A N 1
ATOM 2042 C CA . PRO A 1 343 ? -55.272 25.558 7.671 1.00 177.78 297 PRO A CA 1
ATOM 2043 C C . PRO A 1 343 ? -54.822 27.005 7.894 1.00 178.17 297 PRO A C 1
ATOM 2044 O O . PRO A 1 343 ? -54.108 27.534 7.047 1.00 175.61 297 PRO A O 1
ATOM 2048 N N . GLU A 1 344 ? -55.223 27.637 8.991 1.00 181.40 298 GLU A N 1
ATOM 2049 C CA . GLU A 1 344 ? -54.785 29.004 9.261 1.00 180.88 298 GLU A CA 1
ATOM 2050 C C . GLU A 1 344 ? -53.253 29.038 9.260 1.00 171.84 298 GLU A C 1
ATOM 2051 O O . GLU A 1 344 ? -52.609 29.823 8.540 1.00 168.96 298 GLU A O 1
ATOM 2057 N N . LEU A 1 345 ? -52.679 28.145 10.054 1.00 167.09 299 LEU A N 1
ATOM 2058 C CA . LEU A 1 345 ? -51.245 28.030 10.172 1.00 161.31 299 LEU A CA 1
ATOM 2059 C C . LEU A 1 345 ? -50.634 27.707 8.821 1.00 157.94 299 LEU A C 1
ATOM 2060 O O . LEU A 1 345 ? -49.656 28.327 8.411 1.00 154.28 299 LEU A O 1
ATOM 2065 N N . PHE A 1 346 ? -51.217 26.735 8.129 1.00 154.75 300 PHE A N 1
ATOM 2066 C CA . PHE A 1 346 ? -50.712 26.332 6.823 1.00 152.47 300 PHE A CA 1
ATOM 2067 C C . PHE A 1 346 ? -50.657 27.509 5.843 1.00 152.39 300 PHE A C 1
ATOM 2068 O O . PHE A 1 346 ? -49.772 27.580 4.996 1.00 150.31 300 PHE A O 1
ATOM 2076 N N . GLN A 1 347 ? -51.615 28.420 5.954 1.00 153.76 301 GLN A N 1
ATOM 2077 C CA . GLN A 1 347 ? -51.632 29.613 5.126 1.00 153.43 301 GLN A CA 1
ATOM 2078 C C . GLN A 1 347 ? -50.475 30.506 5.529 1.00 146.29 301 GLN A C 1
ATOM 2079 O O . GLN A 1 347 ? -49.731 31.000 4.682 1.00 143.22 301 GLN A O 1
ATOM 2085 N N . ALA A 1 348 ? -50.327 30.715 6.832 1.00 143.12 302 ALA A N 1
ATOM 2086 C CA . ALA A 1 348 ? -49.199 31.492 7.325 1.00 138.52 302 ALA A CA 1
ATOM 2087 C C . ALA A 1 348 ? -47.902 30.951 6.740 1.00 133.43 302 ALA A C 1
ATOM 2088 O O . ALA A 1 348 ? -47.003 31.712 6.387 1.00 133.86 302 ALA A O 1
ATOM 2090 N N . ALA A 1 349 ? -47.825 29.628 6.629 1.00 129.32 303 ALA A N 1
ATOM 2091 C CA . ALA A 1 349 ? -46.622 28.948 6.169 1.00 123.19 303 ALA A CA 1
ATOM 2092 C C . ALA A 1 349 ? -46.454 29.124 4.677 1.00 120.16 303 ALA A C 1
ATOM 2093 O O . ALA A 1 349 ? -45.344 29.297 4.175 1.00 118.51 303 ALA A O 1
ATOM 2095 N N . ASN A 1 350 ? -47.572 29.068 3.972 1.00 120.04 304 ASN A N 1
ATOM 2096 C CA . ASN A 1 350 ? -47.572 29.234 2.540 1.00 120.06 304 ASN A CA 1
ATOM 2097 C C . ASN A 1 350 ? -47.069 30.630 2.179 1.00 123.56 304 ASN A C 1
ATOM 2098 O O . ASN A 1 350 ? -46.517 30.849 1.102 1.00 123.59 304 ASN A O 1
ATOM 2103 N N . LEU A 1 351 ? -47.253 31.570 3.100 1.00 125.13 305 LEU A N 1
ATOM 2104 C CA . LEU A 1 351 ? -46.806 32.942 2.904 1.00 125.01 305 LEU A CA 1
ATOM 2105 C C . LEU A 1 351 ? -45.442 33.184 3.510 1.00 123.47 305 LEU A C 1
ATOM 2106 O O . LEU A 1 351 ? -44.908 34.293 3.440 1.00 126.91 305 LEU A O 1
ATOM 2111 N N . GLY A 1 352 ? -44.887 32.146 4.119 1.00 118.59 306 GLY A N 1
ATOM 2112 C CA . GLY A 1 352 ? -43.681 32.296 4.903 1.00 117.85 306 GLY A CA 1
ATOM 2113 C C . GLY A 1 352 ? -43.857 33.378 5.955 1.00 124.01 306 GLY A C 1
ATOM 2114 O O . GLY A 1 352 ? -43.041 34.288 6.067 1.00 125.68 306 GLY A O 1
ATOM 2115 N N . ASP A 1 353 ? -44.935 33.308 6.724 1.00 128.92 307 ASP A N 1
ATOM 2116 C CA . ASP A 1 353 ? -45.121 34.298 7.771 1.00 132.87 307 ASP A CA 1
ATOM 2117 C C . ASP A 1 353 ? -44.737 33.651 9.082 1.00 133.80 307 ASP A C 1
ATOM 2118 O O . ASP A 1 353 ? -45.492 32.872 9.661 1.00 135.56 307 ASP A O 1
ATOM 2123 N N . LEU A 1 354 ? -43.556 34.017 9.557 1.00 132.17 308 LEU A N 1
ATOM 2124 C CA . LEU A 1 354 ? -42.872 33.246 10.585 1.00 126.46 308 LEU A CA 1
ATOM 2125 C C . LEU A 1 354 ? -43.348 33.525 12.008 1.00 127.07 308 LEU A C 1
ATOM 2126 O O . LEU A 1 354 ? -43.623 32.600 12.767 1.00 124.16 308 LEU A O 1
ATOM 2131 N N . ASP A 1 355 ? -43.460 34.801 12.360 1.00 130.44 309 ASP A N 1
ATOM 2132 C CA . ASP A 1 355 ? -43.766 35.173 13.736 1.00 135.42 309 ASP A CA 1
ATOM 2133 C C . ASP A 1 355 ? -45.173 34.750 14.095 1.00 133.18 309 ASP A C 1
ATOM 2134 O O . ASP A 1 355 ? -45.500 34.514 15.258 1.00 131.11 309 ASP A O 1
ATOM 2139 N N . VAL A 1 356 ? -46.001 34.657 13.068 1.00 134.20 310 VAL A N 1
ATOM 2140 C CA . VAL A 1 356 ? -47.317 34.087 13.207 1.00 139.65 310 VAL A CA 1
ATOM 2141 C C . VAL A 1 356 ? -47.162 32.736 13.887 1.00 144.00 310 VAL A C 1
ATOM 2142 O O . VAL A 1 356 ? -47.993 32.328 14.695 1.00 148.84 310 VAL A O 1
ATOM 2146 N N . LEU A 1 357 ? -46.075 32.050 13.564 1.00 142.20 311 LEU A N 1
ATOM 2147 C CA . LEU A 1 357 ? -45.928 30.659 13.951 1.00 142.09 311 LEU A CA 1
ATOM 2148 C C . LEU A 1 357 ? -45.197 30.412 15.274 1.00 148.56 311 LEU A C 1
ATOM 2149 O O . LEU A 1 357 ? -45.152 29.283 15.754 1.00 148.97 311 LEU A O 1
ATOM 2154 N N . LEU A 1 358 ? -44.631 31.456 15.868 1.00 155.03 312 LEU A N 1
ATOM 2155 C CA . LEU A 1 358 ? -44.002 31.314 17.180 1.00 161.02 312 LEU A CA 1
ATOM 2156 C C . LEU A 1 358 ? -45.023 30.731 18.138 1.00 163.91 312 LEU A C 1
ATOM 2157 O O . LEU A 1 358 ? -44.737 29.836 18.925 1.00 162.23 312 LEU A O 1
ATOM 2162 N N . ARG A 1 359 ? -46.216 31.296 18.082 1.00 168.75 313 ARG A N 1
ATOM 2163 C CA . ARG A 1 359 ? -47.406 30.657 18.592 1.00 173.58 313 ARG A CA 1
ATOM 2164 C C . ARG A 1 359 ? -48.394 30.899 17.472 1.00 175.92 313 ARG A C 1
ATOM 2165 O O . ARG A 1 359 ? -48.686 32.057 17.187 1.00 177.89 313 ARG A O 1
ATOM 2173 N N . ALA A 1 360 ? -48.912 29.861 16.812 1.00 176.74 314 ALA A N 1
ATOM 2174 C CA . ALA A 1 360 ? -48.882 28.447 17.213 1.00 179.96 314 ALA A CA 1
ATOM 2175 C C . ALA A 1 360 ? -49.524 28.200 18.574 1.00 187.46 314 ALA A C 1
ATOM 2176 O O . ALA A 1 360 ? -50.504 28.856 18.923 1.00 191.29 314 ALA A O 1
ATOM 2178 N N . PHE A 1 361 ? -48.983 27.270 19.355 1.00 190.06 315 PHE A N 1
ATOM 2179 C CA . PHE A 1 361 ? -49.414 27.178 20.741 1.00 195.42 315 PHE A CA 1
ATOM 2180 C C . PHE A 1 361 ? -48.214 27.496 21.619 1.00 196.22 315 PHE A C 1
ATOM 2181 O O . PHE A 1 361 ? -47.335 26.657 21.815 1.00 195.09 315 PHE A O 1
ATOM 2189 N N . ASN A 1 362 ? -48.189 28.718 22.141 1.00 197.59 316 ASN A N 1
ATOM 2190 C CA . ASN A 1 362 ? -47.185 29.141 23.108 1.00 196.92 316 ASN A CA 1
ATOM 2191 C C . ASN A 1 362 ? -45.790 28.620 22.793 1.00 190.63 316 ASN A C 1
ATOM 2192 O O . ASN A 1 362 ? -45.042 28.264 23.701 1.00 190.91 316 ASN A O 1
ATOM 2197 N N . LEU A 1 363 ? -45.427 28.582 21.516 1.00 184.57 317 LEU A N 1
ATOM 2198 C CA . LEU A 1 363 ? -44.151 27.983 21.162 1.00 179.60 317 LEU A CA 1
ATOM 2199 C C . LEU A 1 363 ? -43.026 29.007 21.305 1.00 176.70 317 LEU A C 1
ATOM 2200 O O . LEU A 1 363 ? -43.280 30.182 21.561 1.00 177.57 317 LEU A O 1
ATOM 2205 N N . ASP A 1 364 ? -41.790 28.557 21.111 1.00 173.52 318 ASP A N 1
ATOM 2206 C CA . ASP A 1 364 ? -40.609 29.328 21.496 1.00 173.53 318 ASP A CA 1
ATOM 2207 C C . ASP A 1 364 ? -40.514 29.493 23.016 1.00 175.51 318 ASP A C 1
ATOM 2208 O O . ASP A 1 364 ? -39.449 29.806 23.557 1.00 174.61 318 ASP A O 1
ATOM 2213 N N . ARG B 2 2 ? -40.205 10.218 1.070 1.00 154.72 2 ARG B N 1
ATOM 2214 C CA . ARG B 2 2 ? -40.331 11.032 -0.137 1.00 156.02 2 ARG B CA 1
ATOM 2215 C C . ARG B 2 2 ? -39.290 12.166 -0.156 1.00 154.52 2 ARG B C 1
ATOM 2216 O O . ARG B 2 2 ? -39.079 12.820 -1.181 1.00 155.59 2 ARG B O 1
ATOM 2224 N N . LEU B 2 3 ? -38.632 12.374 0.983 1.00 149.69 3 LEU B N 1
ATOM 2225 C CA . LEU B 2 3 ? -37.655 13.452 1.149 1.00 142.62 3 LEU B CA 1
ATOM 2226 C C . LEU B 2 3 ? -36.206 12.966 1.143 1.00 137.74 3 LEU B C 1
ATOM 2227 O O . LEU B 2 3 ? -35.936 11.790 0.888 1.00 141.25 3 LEU B O 1
ATOM 2232 N N . SER B 2 4 ? -35.280 13.887 1.403 1.00 128.82 4 SER B N 1
ATOM 2233 C CA . SER B 2 4 ? -33.844 13.599 1.376 1.00 118.84 4 SER B CA 1
ATOM 2234 C C . SER B 2 4 ? -33.129 14.360 2.491 1.00 113.48 4 SER B C 1
ATOM 2235 O O . SER B 2 4 ? -33.358 15.550 2.674 1.00 117.63 4 SER B O 1
ATOM 2238 N N . SER B 2 5 ? -32.264 13.687 3.237 1.00 105.24 5 SER B N 1
ATOM 2239 C CA . SER B 2 5 ? -31.579 14.340 4.352 1.00 100.48 5 SER B CA 1
ATOM 2240 C C . SER B 2 5 ? -30.191 14.867 3.950 1.00 99.37 5 SER B C 1
ATOM 2241 O O . SER B 2 5 ? -29.542 14.292 3.074 1.00 99.35 5 SER B O 1
ATOM 2244 N N . ASN B 2 6 ? -29.767 15.983 4.552 1.00 97.35 6 ASN B N 1
ATOM 2245 C CA . ASN B 2 6 ? -28.491 16.637 4.201 1.00 96.23 6 ASN B CA 1
ATOM 2246 C C . ASN B 2 6 ? -27.288 16.260 5.080 1.00 93.32 6 ASN B C 1
ATOM 2247 O O . ASN B 2 6 ? -27.370 16.271 6.308 1.00 90.99 6 ASN B O 1
ATOM 2252 N N . LEU B 2 7 ? -26.156 15.971 4.444 1.00 94.65 7 LEU B N 1
ATOM 2253 C CA . LEU B 2 7 ? -24.968 15.510 5.163 1.00 97.53 7 LEU B CA 1
ATOM 2254 C C . LEU B 2 7 ? -24.003 16.642 5.499 1.00 99.85 7 LEU B C 1
ATOM 2255 O O . LEU B 2 7 ? -23.725 17.507 4.671 1.00 100.65 7 LEU B O 1
#

Organism: Mus musculus (NCBI:txid10090)

Solvent-accessible surface area: 14124 Å² total; per-residue (Å²): 104,36,203,68,96,122,165,6,101,42,108,105,98,123,17,1,38,117,26,0,61,132,86,22,172,147,10,56,2,23,37,0,4,38,0,0,1,0,4,6,79,81,82,92,50,40,13,80,0,16,12,44,0,0,42,0,8,8,15,14,5,36,20,135,13,0,24,40,0,0,79,89,0,24,124,64,64,83,81,6,47,116,0,8,16,10,7,0,2,0,28,12,28,50,96,88,75,152,53,0,5,95,8,0,90,38,6,12,130,62,5,96,144,4,136,171,103,194,52,87,99,16,63,32,6,11,105,59,0,66,123,3,18,143,114,40,67,140,128,64,21,12,36,3,22,6,0,8,0,0,0,10,28,24,38,39,60,58,111,110,0,28,98,3,0,72,21,0,7,103,52,78,65,116,36,42,21,7,51,0,28,9,0,0,0,15,7,41,20,104,136,11,122,91,0,37,131,5,0,70,75,0,14,131,47,13,75,12,4,1,4,0,56,14,0,16,0,2,0,10,21,68,76,34,32,65,117,94,0,12,37,17,0,13,50,0,5,40,45,27,210,160,61,45,53,0,38,46,2,0,65,73,0,6,39,89,55,106,63,89,103,36,66,103,10,0,86,140,32,66,26,103,69,5,73,156,25,145,133,57,170,253,68,69,6,19,4

B-factor: mean 117.95, std 27.3, range [64.57, 235.9]

Secondary structure (DSSP, 8-state):
---PPSS-TTTT-TTHHHHHHHHHHHT-HHHHHHHHHHHHHH-TT-HHHHHHHHHHHHHTT-HHHHHHHHHHHHHH-TT-HHHHHHHHHHHHHTT-HHHHHHHHHHHHHH-HHHH----HHHHHHHHHHHHHHHHS-SS--HHHHHHHHHHHHHHT-HHHHHHHHHHHHHH-TT-HHHHHHHHHHHHHTT-HHHHHHHHHHHHHH-TT-HHHHHHHHHHHHHHT--HHHHHHHHHHHHHHH---HHHHHHHHHHHHHT-HHHHHHHHTT--GGGTTTTT--/------